Protein AF-A0AAV1SE38-F1 (afdb_monomer_lite)

Sequence (189 aa):
MKELEKDANDIVLDTKSNDIIQKVLPRYHKWSSQCATFNGKEAFKAQKELERCCVASSTPISFIPSSRYLPTTPSNIHVWKLDRKVKNTLRRIIESRLKSQAEKSSKDGYGYDVLGLTIESLEPTVNKDSPKLNMDEIIEECKTLFLSGQETTSNLLTRTSFMLSVHQERQERLRQVVLKECGLGIPNA

pLDDT: mean 73.11, std 15.86, range [37.47, 93.0]

Radius of gyration: 22.71 Å; chains: 1; bounding box: 56×33×51 Å

Foldseek 3Di:
DVVVVVVVVVPPPPPVCVCVCVVCVVVCVVCCVVVDDPLNVQLLVLLVVLVVQVVQQPDPLNVDPVCCPPCDVVGPVSNVVSVVSNLVSLLVVLVVLVVVCVVVVDPQFSDPDPLRVLSVLCDDDPDNPRDHDDSVNSSVVVSVCSVVCCVVVVVVVVVVVVVCVVVVVVVVVVVVVCCVPQNPDDRDD

Organism: NCBI:txid77055

InterPro domains:
  IPR001128 Cytochrome P450 [PF00067] (59-176)
  IPR036396 Cytochrome P450 superfamily [G3DSA:1.10.630.10] (20-185)
  IPR036396 Cytochrome P450 superfamily [SSF48264] (56-181)
  IPR050665 Plant Cytochrome P450 Monooxygenases [PTHR24282] (39-183)

Structure (mmCIF, N/CA/C/O backbone):
data_AF-A0AAV1SE38-F1
#
_entry.id   AF-A0AAV1SE38-F1
#
loop_
_atom_site.group_PDB
_atom_site.id
_atom_site.type_symbol
_atom_site.label_atom_id
_atom_site.label_alt_id
_atom_site.label_comp_id
_atom_site.label_asym_id
_atom_site.label_entity_id
_atom_site.label_seq_id
_atom_site.pdbx_PDB_ins_code
_atom_site.Cartn_x
_atom_site.Cartn_y
_atom_site.Cartn_z
_atom_site.occupancy
_atom_site.B_iso_or_equiv
_atom_site.auth_seq_id
_atom_site.auth_comp_id
_atom_site.auth_asym_id
_atom_site.auth_atom_id
_atom_site.pdbx_PDB_model_num
ATOM 1 N N . MET A 1 1 ? -27.221 -19.343 -18.984 1.00 45.03 1 MET A N 1
ATOM 2 C CA . MET A 1 1 ? -26.750 -18.011 -19.432 1.00 45.03 1 MET A CA 1
ATOM 3 C C . MET A 1 1 ? -27.925 -17.125 -19.832 1.00 45.03 1 MET A C 1
ATOM 5 O O . MET A 1 1 ? -28.069 -16.081 -19.225 1.00 45.03 1 MET A O 1
ATOM 9 N N . LYS A 1 2 ? -28.824 -17.580 -20.721 1.00 45.78 2 LYS A N 1
ATOM 10 C CA . LYS A 1 2 ? -30.035 -16.830 -21.112 1.00 45.78 2 LYS A CA 1
ATOM 11 C C . LYS A 1 2 ? -31.040 -16.560 -19.975 1.00 45.78 2 LYS A C 1
ATOM 13 O O . LYS A 1 2 ? -31.687 -15.527 -19.996 1.00 45.78 2 LYS A O 1
ATOM 18 N N . GLU A 1 3 ? -31.152 -17.446 -18.978 1.00 45.94 3 GLU A N 1
ATOM 19 C CA . GLU A 1 3 ? -31.985 -17.179 -17.786 1.00 45.94 3 GLU A CA 1
ATOM 20 C C . GLU A 1 3 ? -31.395 -16.096 -16.882 1.00 45.94 3 GLU A C 1
ATOM 22 O O . GLU A 1 3 ? -32.088 -15.154 -16.542 1.00 45.94 3 GLU A O 1
ATOM 27 N N . LEU A 1 4 ? -30.094 -16.160 -16.588 1.00 44.22 4 LEU A N 1
ATOM 28 C CA . LEU A 1 4 ? -29.404 -15.127 -15.804 1.00 44.22 4 LEU A CA 1
ATOM 29 C C . LEU A 1 4 ? -29.457 -13.745 -16.475 1.00 44.22 4 LEU A C 1
ATOM 31 O O . LEU A 1 4 ? -29.509 -12.728 -15.795 1.00 44.22 4 LEU A O 1
ATOM 35 N N . GLU A 1 5 ? -29.441 -13.708 -17.809 1.00 48.03 5 GLU A N 1
ATOM 36 C CA . GLU A 1 5 ? -29.562 -12.479 -18.600 1.00 48.03 5 GLU A CA 1
ATOM 37 C C . GLU A 1 5 ? -30.996 -11.923 -18.588 1.00 48.03 5 GLU A C 1
ATOM 39 O O . GLU A 1 5 ? -31.195 -10.712 -18.607 1.00 48.03 5 GLU A O 1
ATOM 44 N N . LYS A 1 6 ? -32.003 -12.798 -18.496 1.00 61.09 6 LYS A N 1
ATOM 45 C CA . LYS A 1 6 ? -33.407 -12.411 -18.331 1.00 61.09 6 LYS A CA 1
ATOM 46 C C . LYS A 1 6 ? -33.678 -11.894 -16.915 1.00 61.09 6 LYS A C 1
ATOM 48 O O . LYS A 1 6 ? -34.228 -10.809 -16.770 1.00 61.09 6 LYS A O 1
ATOM 53 N N . ASP A 1 7 ? -33.186 -12.597 -15.897 1.00 53.50 7 ASP A N 1
ATOM 54 C CA . ASP A 1 7 ? -33.324 -12.195 -14.494 1.00 53.50 7 ASP A CA 1
ATOM 55 C C . ASP A 1 7 ? -32.608 -10.865 -14.211 1.00 53.50 7 ASP A C 1
ATOM 57 O O . ASP A 1 7 ? -33.113 -10.034 -13.465 1.00 53.50 7 ASP A O 1
ATOM 61 N N . ALA A 1 8 ? -31.465 -10.602 -14.856 1.00 51.38 8 ALA A N 1
ATOM 62 C CA . ALA A 1 8 ? -30.774 -9.314 -14.756 1.00 51.38 8 ALA A CA 1
ATOM 63 C C . ALA A 1 8 ? -31.567 -8.142 -15.364 1.00 51.38 8 ALA A C 1
ATOM 65 O O . ALA A 1 8 ? -31.431 -7.015 -14.890 1.00 51.38 8 ALA A O 1
ATOM 66 N N . ASN A 1 9 ? -32.389 -8.398 -16.387 1.00 52.59 9 ASN A N 1
ATOM 67 C CA . ASN A 1 9 ? -33.244 -7.384 -17.009 1.00 52.59 9 ASN A CA 1
ATOM 68 C C . ASN A 1 9 ? -34.537 -7.128 -16.211 1.00 52.59 9 ASN A C 1
ATOM 70 O O . ASN A 1 9 ? -35.080 -6.027 -16.291 1.00 52.59 9 ASN A O 1
ATOM 74 N N . ASP A 1 10 ? -34.996 -8.104 -15.419 1.00 52.03 10 ASP A N 1
ATOM 75 C CA . ASP A 1 10 ? -36.191 -7.993 -14.568 1.00 52.03 10 ASP A CA 1
ATOM 76 C C . ASP A 1 10 ? -35.886 -7.443 -13.154 1.00 52.03 10 ASP A C 1
ATOM 78 O O . ASP A 1 10 ? -36.799 -7.019 -12.437 1.00 52.03 10 ASP A O 1
ATOM 82 N N . ILE A 1 11 ? -34.611 -7.373 -12.741 1.00 51.44 11 ILE A N 1
ATOM 83 C CA . ILE A 1 11 ? -34.193 -6.695 -11.502 1.00 51.44 11 ILE A CA 1
ATOM 84 C C . ILE A 1 11 ? -34.196 -5.179 -11.742 1.00 51.44 11 ILE A C 1
ATOM 86 O O . ILE A 1 11 ? -33.170 -4.537 -11.975 1.00 51.44 11 ILE A O 1
ATOM 90 N N . VAL A 1 12 ? -35.378 -4.576 -11.646 1.00 47.69 12 VAL A N 1
ATOM 91 C CA . VAL A 1 12 ? -35.495 -3.131 -11.446 1.00 47.69 12 VAL A CA 1
ATOM 92 C C . VAL A 1 12 ? -34.962 -2.832 -10.044 1.00 47.69 12 VAL A C 1
ATOM 94 O O . VAL A 1 12 ? -35.638 -3.064 -9.042 1.00 47.69 12 VAL A O 1
ATOM 97 N N . LEU A 1 13 ? -33.716 -2.351 -9.970 1.00 47.69 13 LEU A N 1
ATOM 98 C CA . LEU A 1 13 ? -33.173 -1.697 -8.777 1.00 47.69 13 LEU A CA 1
ATOM 99 C C . LEU A 1 13 ? -34.214 -0.688 -8.280 1.00 47.69 13 LEU A C 1
ATOM 101 O O . LEU A 1 13 ? -34.648 0.162 -9.057 1.00 47.69 13 LEU A O 1
ATOM 105 N N . ASP A 1 14 ? -34.621 -0.810 -7.012 1.00 48.66 14 ASP A N 1
ATOM 106 C CA . ASP A 1 14 ? -35.608 0.068 -6.378 1.00 48.66 14 ASP A CA 1
ATOM 107 C C . ASP A 1 14 ? -35.369 1.523 -6.803 1.00 48.66 14 ASP A C 1
ATOM 109 O O . ASP A 1 14 ? -34.312 2.095 -6.554 1.00 48.66 14 ASP A O 1
ATOM 113 N N . THR A 1 15 ? -36.343 2.136 -7.471 1.00 46.66 15 THR A N 1
ATOM 114 C CA . THR A 1 15 ? -36.240 3.509 -7.988 1.00 46.66 15 THR A CA 1
ATOM 115 C C . THR A 1 15 ? -36.037 4.563 -6.892 1.00 46.66 15 THR A C 1
ATOM 117 O O . THR A 1 15 ? -35.630 5.686 -7.202 1.00 46.66 15 THR A O 1
ATOM 120 N N . LYS A 1 16 ? -36.252 4.218 -5.611 1.00 49.28 16 LYS A N 1
ATOM 121 C CA . LYS A 1 16 ? -35.865 5.053 -4.461 1.00 49.28 16 LYS A CA 1
ATOM 122 C C . LYS A 1 16 ? -34.383 4.924 -4.077 1.00 49.28 16 LYS A C 1
ATOM 124 O O . LYS A 1 16 ? -33.878 5.802 -3.393 1.00 49.28 16 LYS A O 1
ATOM 129 N N . SER A 1 17 ? -33.661 3.919 -4.579 1.00 45.19 17 SER A N 1
ATOM 130 C CA . SER A 1 17 ? -32.221 3.679 -4.365 1.00 45.19 17 SER A CA 1
ATOM 131 C C . SER A 1 17 ? -31.303 4.717 -5.030 1.00 45.19 17 SER A C 1
ATOM 133 O O . SER A 1 17 ? -30.100 4.746 -4.750 1.00 45.19 17 SER A O 1
ATOM 135 N N . ASN A 1 18 ? -31.836 5.579 -5.901 1.00 47.50 18 ASN A N 1
ATOM 136 C CA . ASN A 1 18 ? -31.071 6.625 -6.591 1.00 47.50 18 ASN A CA 1
ATOM 137 C C . ASN A 1 18 ? -30.511 7.701 -5.640 1.00 47.50 18 ASN A C 1
ATOM 139 O O . ASN A 1 18 ? -29.633 8.475 -6.022 1.00 47.50 18 ASN A O 1
ATOM 143 N N . ASP A 1 19 ? -30.976 7.740 -4.390 1.00 51.25 19 ASP A N 1
ATOM 144 C CA . ASP A 1 19 ? -30.499 8.667 -3.367 1.00 51.25 19 ASP A CA 1
ATOM 145 C C . ASP A 1 19 ? -29.366 8.099 -2.491 1.00 51.25 19 ASP A C 1
ATOM 147 O O . ASP A 1 19 ? -28.736 8.857 -1.750 1.00 51.25 19 ASP A O 1
ATOM 151 N N . ILE A 1 20 ? -29.046 6.800 -2.595 1.00 50.97 20 ILE A N 1
ATOM 152 C CA . ILE A 1 20 ? -27.997 6.158 -1.785 1.00 50.97 20 ILE A CA 1
ATOM 153 C C . ILE A 1 20 ? -26.648 6.807 -2.076 1.00 50.97 20 ILE A C 1
ATOM 155 O O . ILE A 1 20 ? -25.926 7.171 -1.150 1.00 50.97 20 ILE A O 1
ATOM 159 N N . ILE A 1 21 ? -26.325 7.028 -3.353 1.00 46.31 21 ILE A N 1
ATOM 160 C CA . ILE A 1 21 ? -25.080 7.698 -3.737 1.00 46.31 21 ILE A CA 1
ATOM 161 C C . ILE A 1 21 ? -25.063 9.128 -3.186 1.00 46.31 21 ILE A C 1
ATOM 163 O O . ILE A 1 21 ? -24.081 9.515 -2.571 1.00 46.31 21 ILE A O 1
ATOM 167 N N . GLN A 1 22 ? -26.156 9.886 -3.293 1.00 51.75 22 GLN A N 1
ATOM 168 C CA . GLN A 1 22 ? -26.250 11.256 -2.763 1.00 51.75 22 GLN A CA 1
ATOM 169 C C . GLN A 1 22 ? -26.129 11.320 -1.227 1.00 51.75 22 GLN A C 1
ATOM 171 O O . GLN A 1 22 ? -25.538 12.255 -0.692 1.00 51.75 22 GLN A O 1
ATOM 176 N N . LYS A 1 23 ? -26.640 10.317 -0.503 1.00 54.44 23 LYS A N 1
ATOM 177 C CA . LYS A 1 23 ? -26.570 10.226 0.967 1.00 54.44 23 LYS A CA 1
ATOM 178 C C . LYS A 1 23 ? -25.212 9.736 1.471 1.00 54.44 23 LYS A C 1
ATOM 180 O O . LYS A 1 23 ? -24.753 10.163 2.535 1.00 54.44 23 LYS A O 1
ATOM 185 N N . VAL A 1 24 ? -24.572 8.840 0.722 1.00 50.78 24 VAL A N 1
ATOM 186 C CA . VAL A 1 24 ? -23.276 8.247 1.070 1.00 50.78 24 VAL A CA 1
ATOM 187 C C . VAL A 1 24 ? -22.125 9.141 0.626 1.00 50.78 24 VAL A C 1
ATOM 189 O O . VAL A 1 24 ? -21.148 9.240 1.355 1.00 50.78 24 VAL A O 1
ATOM 192 N N . LEU A 1 25 ? -22.226 9.849 -0.502 1.00 49.16 25 LEU A N 1
ATOM 193 C CA . LEU A 1 25 ? -21.132 10.636 -1.085 1.00 49.16 25 LEU A CA 1
ATOM 194 C C . LEU A 1 25 ? -20.550 11.698 -0.124 1.00 49.16 25 LEU A C 1
ATOM 196 O O . LEU A 1 25 ? -19.328 11.712 0.052 1.00 49.16 25 LEU A O 1
ATOM 200 N N . PRO A 1 26 ? -21.350 12.517 0.592 1.00 55.12 26 PRO A N 1
ATOM 201 C CA . PRO A 1 26 ? -20.817 13.470 1.569 1.00 55.12 26 PRO A CA 1
ATOM 202 C C . PRO A 1 26 ? -20.100 12.767 2.729 1.00 55.12 26 PRO A C 1
ATOM 204 O O . PRO A 1 26 ? -19.072 13.234 3.225 1.00 55.12 26 PRO A O 1
ATOM 207 N N . ARG A 1 27 ? -20.619 11.603 3.141 1.00 53.84 27 ARG A N 1
ATOM 208 C CA . ARG A 1 27 ? -20.062 10.785 4.226 1.00 53.84 27 ARG A CA 1
ATOM 209 C C . ARG A 1 27 ? -18.795 10.055 3.789 1.00 53.84 27 ARG A C 1
ATOM 211 O O . ARG A 1 27 ? -17.850 9.991 4.562 1.00 53.84 27 ARG A O 1
ATOM 218 N N . TYR A 1 28 ? -18.731 9.599 2.543 1.00 49.44 28 TYR A N 1
ATOM 219 C CA . TYR A 1 28 ? -17.564 8.991 1.917 1.00 49.44 28 TYR A CA 1
ATOM 220 C C . TYR A 1 28 ? -16.431 10.002 1.757 1.00 49.44 28 TYR A C 1
ATOM 222 O O . TYR A 1 28 ? -15.287 9.688 2.067 1.00 49.44 28 TYR A O 1
ATOM 230 N N . HIS A 1 29 ? -16.722 11.240 1.347 1.00 49.22 29 HIS A N 1
ATOM 231 C CA . HIS A 1 29 ? -15.698 12.283 1.293 1.00 49.22 29 HIS A CA 1
ATOM 232 C C . HIS A 1 29 ? -15.132 12.593 2.681 1.00 49.22 29 HIS A C 1
ATOM 234 O O . HIS A 1 29 ? -13.909 12.624 2.822 1.00 49.22 29 HIS A O 1
ATOM 240 N N . LYS A 1 30 ? -15.988 12.721 3.705 1.00 44.22 30 LYS A N 1
ATOM 241 C CA . LYS A 1 30 ? -15.570 12.933 5.101 1.00 44.22 30 LYS A CA 1
ATOM 242 C C . LYS A 1 30 ? -14.765 11.750 5.656 1.00 44.22 30 LYS A C 1
ATOM 244 O O . LYS A 1 30 ? -13.660 11.952 6.149 1.00 44.22 30 LYS A O 1
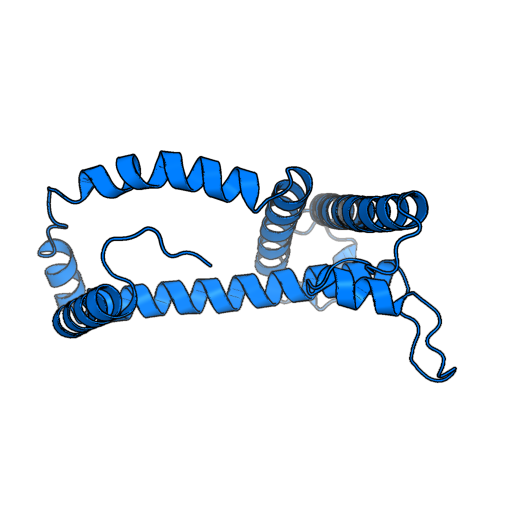ATOM 249 N N . TRP A 1 31 ? -15.260 10.525 5.492 1.00 45.25 31 TRP A N 1
ATOM 250 C CA . TRP A 1 31 ? -14.589 9.291 5.912 1.00 45.25 31 TRP A CA 1
ATOM 251 C C . TRP A 1 31 ? -13.265 9.074 5.167 1.00 45.25 31 TRP A C 1
ATOM 253 O O . TRP A 1 31 ? -12.237 8.845 5.792 1.00 45.25 31 TRP A O 1
ATOM 263 N N . SER A 1 32 ? -13.227 9.279 3.846 1.00 42.94 32 SER A N 1
ATOM 264 C CA . SER A 1 32 ? -11.978 9.212 3.076 1.00 42.94 32 SER A CA 1
ATOM 265 C C . SER A 1 32 ? -11.000 10.325 3.456 1.00 42.94 32 SER A C 1
ATOM 267 O O . SER A 1 32 ? -9.802 10.174 3.246 1.00 42.94 32 SER A O 1
ATOM 269 N N . SER A 1 33 ? -11.478 11.475 3.935 1.00 45.59 33 SER A N 1
ATOM 270 C CA . SER A 1 33 ? -10.618 12.568 4.396 1.00 45.59 33 SER A CA 1
ATOM 271 C C . SER A 1 33 ? -10.033 12.282 5.778 1.00 45.59 33 SER A C 1
ATOM 273 O O . SER A 1 33 ? -8.914 12.706 6.044 1.00 45.59 33 SER A O 1
ATOM 275 N N . GLN A 1 34 ? -10.767 11.568 6.638 1.00 40.72 34 GLN A N 1
ATOM 276 C CA . GLN A 1 34 ? -10.315 11.157 7.971 1.00 40.72 34 GLN A CA 1
ATOM 277 C C . GLN A 1 34 ? -9.416 9.913 7.938 1.00 40.72 34 GLN A C 1
ATOM 279 O O . GLN A 1 34 ? -8.425 9.870 8.658 1.00 40.72 34 GLN A O 1
ATOM 284 N N . CYS A 1 35 ? -9.714 8.927 7.088 1.00 43.41 35 CYS A N 1
ATOM 285 C CA . CYS A 1 35 ? -8.997 7.646 7.050 1.00 43.41 35 CYS A CA 1
ATOM 286 C C . CYS A 1 35 ? -7.833 7.598 6.058 1.00 43.41 35 CYS A C 1
ATOM 288 O O . CYS A 1 35 ? -7.058 6.647 6.074 1.00 43.41 35 CYS A O 1
ATOM 290 N N . ALA A 1 36 ? -7.683 8.594 5.185 1.00 48.31 36 ALA A N 1
ATOM 291 C CA . ALA A 1 36 ? -6.595 8.589 4.226 1.00 48.31 36 ALA A CA 1
ATOM 292 C C . ALA A 1 36 ? -5.891 9.939 4.211 1.00 48.31 36 ALA A C 1
ATOM 294 O O . ALA A 1 36 ? -6.349 10.913 3.608 1.00 48.31 36 ALA A O 1
ATOM 295 N N . THR A 1 37 ? -4.727 9.958 4.863 1.00 61.69 37 THR A N 1
ATOM 296 C CA . THR A 1 37 ? -3.713 10.986 4.646 1.00 61.69 37 THR A CA 1
ATOM 297 C C . THR A 1 37 ? -3.542 11.184 3.136 1.00 61.69 37 THR A C 1
ATOM 299 O O . THR A 1 37 ? -3.546 10.217 2.369 1.00 61.69 37 THR A O 1
ATOM 302 N N . PHE A 1 38 ? -3.429 12.436 2.682 1.00 56.94 38 PHE A N 1
ATOM 303 C CA . PHE A 1 38 ? -3.250 12.761 1.259 1.00 56.94 38 PHE A CA 1
ATOM 304 C C . PHE A 1 38 ? -2.153 11.893 0.611 1.00 56.94 38 PHE A C 1
ATOM 306 O O . PHE A 1 38 ? -2.359 11.313 -0.455 1.00 56.94 38 PHE A O 1
ATOM 313 N N . ASN A 1 39 ? -1.053 11.695 1.345 1.00 67.94 39 ASN A N 1
ATOM 314 C CA . ASN A 1 39 ? 0.064 10.832 0.967 1.00 67.94 39 ASN A CA 1
ATOM 315 C C . ASN A 1 39 ? -0.363 9.360 0.777 1.00 67.94 39 ASN A C 1
ATOM 317 O O . ASN A 1 39 ? -0.013 8.747 -0.227 1.00 67.94 39 ASN A O 1
ATOM 321 N N . GLY A 1 40 ? -1.169 8.790 1.679 1.00 73.94 40 GLY A N 1
ATOM 322 C CA . GLY A 1 40 ? -1.652 7.409 1.554 1.00 73.94 40 GLY A CA 1
ATOM 323 C C . GLY A 1 40 ? -2.488 7.175 0.289 1.00 73.94 40 GLY A C 1
ATOM 324 O O . GLY A 1 40 ? -2.304 6.171 -0.398 1.00 73.94 40 GLY A O 1
ATOM 325 N N . LYS A 1 41 ? -3.341 8.139 -0.093 1.00 78.50 41 LYS A N 1
ATOM 326 C CA . LYS A 1 41 ? -4.132 8.054 -1.339 1.00 78.50 41 LYS A CA 1
ATOM 327 C C . LYS A 1 41 ? -3.250 8.045 -2.585 1.00 78.50 41 LYS A C 1
ATOM 329 O O . LYS A 1 41 ? -3.571 7.366 -3.560 1.00 78.50 41 LYS A O 1
ATOM 334 N N . GLU A 1 42 ? -2.170 8.821 -2.582 1.00 82.38 42 GLU A N 1
ATOM 335 C CA . GLU A 1 42 ? -1.232 8.859 -3.703 1.00 82.38 42 GLU A CA 1
ATOM 336 C C . GLU A 1 42 ? -0.432 7.564 -3.842 1.00 82.38 42 GLU A C 1
ATOM 338 O O . GLU A 1 42 ? -0.299 7.066 -4.962 1.00 82.38 42 GLU A O 1
ATOM 343 N N . ALA A 1 43 ? 0.061 7.009 -2.728 1.00 83.12 43 ALA A N 1
ATOM 344 C CA . ALA A 1 43 ? 0.742 5.714 -2.723 1.00 83.12 43 ALA A CA 1
ATOM 345 C C . ALA A 1 43 ? -0.180 4.615 -3.264 1.00 83.12 43 ALA A C 1
ATOM 347 O O . ALA A 1 43 ? 0.204 3.878 -4.166 1.00 83.12 43 ALA A O 1
ATOM 348 N N . PHE A 1 44 ? -1.432 4.591 -2.800 1.00 82.19 44 PHE A N 1
ATOM 349 C CA . PHE A 1 44 ? -2.441 3.628 -3.231 1.00 82.19 44 PHE A CA 1
ATOM 350 C C . PHE A 1 44 ? -2.719 3.682 -4.739 1.00 82.19 44 PHE A C 1
ATOM 352 O O . P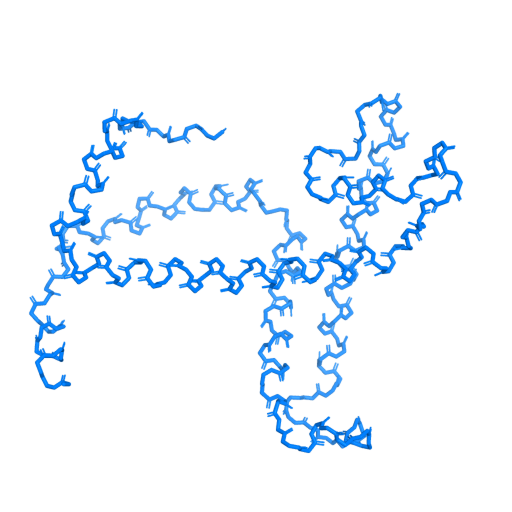HE A 1 44 ? -2.727 2.657 -5.417 1.00 82.19 44 PHE A O 1
ATOM 359 N N . LYS A 1 45 ? -2.920 4.882 -5.301 1.00 85.19 45 LYS A N 1
ATOM 360 C CA . LYS A 1 45 ? -3.158 5.036 -6.747 1.00 85.19 45 LYS A CA 1
ATOM 361 C C . LYS A 1 45 ? -1.971 4.542 -7.572 1.00 85.19 45 LYS A C 1
ATOM 363 O O . LYS A 1 45 ? -2.180 3.835 -8.554 1.00 85.19 45 LYS A O 1
ATOM 368 N N . ALA A 1 46 ? -0.752 4.903 -7.166 1.00 87.00 46 ALA A N 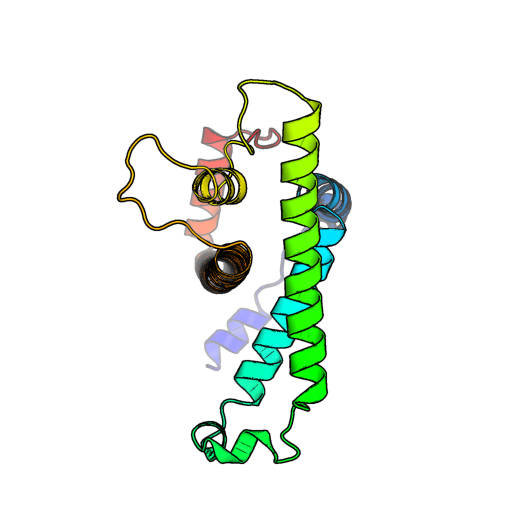1
ATOM 369 C CA . ALA A 1 46 ? 0.465 4.475 -7.848 1.00 87.00 46 ALA A CA 1
ATOM 370 C C . ALA A 1 46 ? 0.667 2.954 -7.751 1.00 87.00 46 ALA A C 1
ATOM 372 O O . ALA A 1 46 ? 1.015 2.323 -8.746 1.00 87.00 46 ALA A O 1
ATOM 373 N N . GLN A 1 47 ? 0.381 2.358 -6.591 1.00 84.81 47 GLN A N 1
ATOM 374 C CA . GLN A 1 47 ? 0.462 0.915 -6.373 1.00 84.81 47 GLN A CA 1
ATOM 375 C C . GLN A 1 47 ? -0.558 0.142 -7.221 1.00 84.81 47 GLN A C 1
ATOM 377 O O . GLN A 1 47 ? -0.187 -0.809 -7.901 1.00 84.81 47 GLN A O 1
ATOM 382 N N . LYS A 1 48 ? -1.807 0.609 -7.307 1.00 85.94 48 LYS A N 1
ATOM 383 C CA . LYS A 1 48 ? -2.830 0.001 -8.174 1.00 85.94 48 LYS A CA 1
ATOM 384 C C . LYS A 1 48 ? -2.475 0.070 -9.662 1.00 85.94 48 LYS A C 1
ATOM 386 O O . LYS A 1 48 ? -2.845 -0.796 -10.452 1.00 85.94 48 LYS A O 1
ATOM 391 N N . GLU A 1 49 ? -1.798 1.133 -10.082 1.00 87.88 49 GLU A N 1
ATOM 392 C CA . GLU A 1 49 ? -1.296 1.239 -11.452 1.00 87.88 49 GLU A CA 1
ATOM 393 C C . GLU A 1 49 ? -0.113 0.294 -11.698 1.00 87.88 49 GLU A C 1
ATOM 395 O O . GLU A 1 49 ? -0.038 -0.326 -12.760 1.00 87.88 49 GLU A O 1
ATOM 400 N N . LEU A 1 50 ? 0.755 0.120 -10.697 1.00 86.56 50 LEU A N 1
ATOM 401 C CA . LEU A 1 50 ? 1.850 -0.846 -10.723 1.00 86.56 50 LEU A CA 1
ATOM 402 C C . LEU A 1 50 ? 1.324 -2.286 -10.848 1.00 86.56 50 LEU A C 1
ATOM 404 O O . LEU A 1 50 ? 1.798 -3.023 -11.704 1.00 86.56 50 LEU A O 1
ATOM 408 N N . GLU A 1 51 ? 0.294 -2.655 -10.083 1.00 83.12 51 GLU A N 1
ATOM 409 C CA . GLU A 1 51 ? -0.396 -3.956 -10.171 1.00 83.12 51 GLU A CA 1
ATOM 410 C C . GLU A 1 51 ? -0.894 -4.243 -11.590 1.00 83.12 51 GLU A C 1
ATOM 412 O O . GLU A 1 51 ? -0.605 -5.292 -12.166 1.00 83.12 51 GLU A O 1
ATOM 417 N N . ARG A 1 52 ? -1.586 -3.273 -12.204 1.00 83.50 52 ARG A N 1
ATOM 418 C CA . ARG A 1 52 ? -2.049 -3.392 -13.595 1.00 83.50 52 ARG A CA 1
ATOM 419 C C . ARG A 1 52 ? -0.892 -3.583 -14.562 1.00 83.50 52 ARG A C 1
ATOM 421 O O . ARG A 1 52 ? -1.015 -4.363 -15.503 1.00 83.50 52 ARG A O 1
ATOM 428 N N . CYS A 1 53 ? 0.214 -2.879 -14.335 1.00 82.25 53 CYS A N 1
ATOM 429 C CA . CYS A 1 53 ? 1.404 -3.029 -15.153 1.00 82.25 53 CYS A CA 1
ATOM 430 C C . CYS A 1 53 ? 2.003 -4.432 -15.033 1.00 82.25 53 CYS A C 1
ATOM 432 O O . CYS A 1 53 ? 2.303 -5.040 -16.057 1.00 82.25 53 CYS A O 1
ATOM 434 N N . CYS A 1 54 ? 2.105 -4.967 -13.813 1.00 79.00 54 CYS A N 1
ATOM 435 C CA . CYS A 1 54 ? 2.587 -6.322 -13.556 1.00 79.00 54 CYS A CA 1
ATOM 436 C C . CYS A 1 54 ? 1.716 -7.373 -14.259 1.00 79.00 54 CYS A C 1
ATOM 438 O O . CYS A 1 54 ? 2.241 -8.218 -14.984 1.00 79.00 54 CYS A O 1
ATOM 440 N N . VAL A 1 55 ? 0.389 -7.273 -14.133 1.00 79.56 55 VAL A N 1
ATOM 441 C CA . VAL A 1 55 ? -0.556 -8.188 -14.796 1.00 79.56 55 VAL A CA 1
ATOM 442 C C . VAL A 1 55 ? -0.453 -8.091 -16.320 1.00 79.56 55 VAL A C 1
ATOM 444 O O . VAL A 1 55 ? -0.349 -9.113 -16.991 1.00 79.56 55 VAL A O 1
ATOM 447 N N . ALA A 1 56 ? -0.408 -6.879 -16.881 1.00 76.62 56 ALA A N 1
ATOM 448 C CA . ALA A 1 56 ? -0.243 -6.681 -18.324 1.00 76.62 56 ALA A CA 1
ATOM 449 C C . ALA A 1 56 ? 1.104 -7.217 -18.837 1.00 76.62 56 ALA A C 1
ATOM 451 O O . ALA A 1 56 ? 1.187 -7.756 -19.937 1.00 76.62 56 ALA A O 1
ATOM 452 N N . SER A 1 57 ? 2.146 -7.118 -18.011 1.00 68.81 57 SER A N 1
ATOM 453 C CA . SER A 1 57 ? 3.460 -7.688 -18.285 1.00 68.81 57 SER A CA 1
ATOM 454 C C . SER A 1 57 ? 3.561 -9.179 -17.970 1.00 68.81 57 SER A C 1
ATOM 456 O O . SER A 1 57 ? 4.636 -9.727 -18.140 1.00 68.81 57 SER A O 1
ATOM 458 N N . SER A 1 58 ? 2.508 -9.877 -17.531 1.00 65.81 58 SER A N 1
ATOM 459 C CA . SER A 1 58 ? 2.551 -11.318 -17.212 1.00 65.81 58 SER A CA 1
ATOM 460 C C . SER A 1 58 ? 2.477 -12.187 -18.477 1.00 65.81 58 SER A C 1
ATOM 462 O O . SER A 1 58 ? 1.650 -13.085 -18.606 1.00 65.81 58 SER A O 1
ATOM 464 N N . THR A 1 59 ? 3.341 -11.885 -19.446 1.00 65.50 59 THR A N 1
ATOM 465 C CA . THR A 1 59 ? 3.526 -12.663 -20.674 1.00 65.50 59 THR A CA 1
ATOM 466 C C . THR A 1 59 ? 4.622 -13.718 -20.478 1.00 65.50 59 THR A C 1
ATOM 468 O O . THR A 1 59 ? 5.496 -13.542 -19.629 1.00 65.50 59 THR A O 1
ATOM 471 N N . PRO A 1 60 ? 4.659 -14.796 -21.281 1.00 61.12 60 PRO A N 1
ATOM 472 C CA . PRO A 1 60 ? 5.713 -15.814 -21.188 1.00 61.12 60 PRO A CA 1
ATOM 473 C C . PRO A 1 60 ? 7.137 -15.248 -21.344 1.00 61.12 60 PRO A C 1
ATOM 475 O O . PRO A 1 60 ? 8.092 -15.791 -20.797 1.00 61.12 60 PRO A O 1
ATOM 478 N N . ILE A 1 61 ? 7.277 -14.127 -22.060 1.00 62.31 61 ILE A N 1
ATOM 479 C CA . ILE A 1 61 ? 8.551 -13.446 -22.343 1.00 62.31 61 ILE A CA 1
ATOM 480 C C . ILE A 1 61 ? 9.172 -12.855 -21.065 1.00 62.31 61 ILE A C 1
ATOM 482 O O . ILE A 1 61 ? 10.391 -12.728 -20.959 1.00 62.31 61 ILE A O 1
ATOM 486 N N . SER A 1 62 ? 8.351 -12.550 -20.064 1.00 60.62 62 SER A N 1
ATOM 487 C CA . SER A 1 62 ? 8.739 -11.874 -18.820 1.00 60.62 62 SER A CA 1
ATOM 488 C C . SER A 1 62 ? 9.539 -12.760 -17.867 1.00 60.62 62 SER A C 1
ATOM 490 O O . SER A 1 62 ? 10.220 -12.256 -16.978 1.00 60.62 62 SER A O 1
ATOM 492 N N . PHE A 1 63 ? 9.499 -14.079 -18.075 1.00 63.09 63 PHE A N 1
ATOM 493 C CA . PHE A 1 63 ? 10.322 -15.050 -17.351 1.00 63.09 63 PHE A CA 1
ATOM 494 C C . PHE A 1 63 ? 11.766 -15.114 -17.867 1.00 63.09 63 PHE A C 1
ATOM 496 O O . PHE A 1 63 ? 12.609 -15.765 -17.253 1.00 63.09 63 PHE A O 1
ATOM 503 N N . ILE A 1 64 ? 12.075 -14.434 -18.975 1.00 72.25 64 ILE A N 1
ATOM 504 C CA . ILE A 1 64 ? 13.423 -14.376 -19.533 1.00 72.25 64 ILE A CA 1
ATOM 505 C C . ILE A 1 64 ? 14.153 -13.178 -18.903 1.00 72.25 64 ILE A C 1
ATOM 507 O O . ILE A 1 64 ? 13.726 -12.041 -19.117 1.00 72.25 64 ILE A O 1
ATOM 511 N N . PRO A 1 65 ? 15.274 -13.367 -18.178 1.00 68.44 65 PRO A N 1
ATOM 512 C CA . PRO A 1 65 ? 15.994 -12.270 -17.518 1.00 68.44 65 PRO A CA 1
ATOM 513 C C . PRO A 1 65 ? 16.429 -11.137 -18.462 1.00 68.44 65 PRO A C 1
ATOM 515 O O . PRO A 1 65 ? 16.496 -9.976 -18.055 1.00 68.44 65 PRO A O 1
ATOM 518 N N . SER A 1 66 ? 16.684 -11.452 -19.737 1.00 69.44 66 SER A N 1
ATOM 519 C CA . SER A 1 66 ? 17.061 -10.481 -20.772 1.00 69.44 66 SER A CA 1
ATOM 520 C C . SER A 1 66 ? 15.902 -9.597 -21.252 1.00 69.44 66 SER A C 1
ATOM 522 O O . SER A 1 66 ? 16.151 -8.543 -21.838 1.00 69.44 66 SER A O 1
ATOM 524 N N . SER A 1 67 ? 14.646 -9.950 -20.950 1.00 69.06 67 SER A N 1
ATOM 525 C CA . SER A 1 67 ? 13.464 -9.154 -21.324 1.00 69.06 67 SER A CA 1
ATOM 526 C C . SER A 1 67 ? 13.437 -7.759 -20.685 1.00 69.06 67 SER A C 1
ATOM 528 O O . SER A 1 67 ? 12.786 -6.855 -21.205 1.00 69.06 67 SER A O 1
ATOM 530 N N . ARG A 1 68 ? 14.217 -7.538 -19.615 1.00 64.50 68 ARG A N 1
ATOM 531 C CA . ARG A 1 68 ? 14.363 -6.247 -18.918 1.00 64.50 68 ARG A CA 1
ATOM 532 C C . ARG A 1 68 ? 14.874 -5.109 -19.816 1.00 64.50 68 ARG A C 1
ATOM 534 O O . ARG A 1 68 ? 14.606 -3.944 -19.529 1.00 64.50 68 ARG A O 1
ATOM 541 N N . TYR A 1 69 ? 15.598 -5.432 -20.886 1.00 69.00 69 TYR A N 1
ATOM 542 C CA . TYR A 1 69 ? 16.154 -4.451 -21.827 1.00 69.00 69 TYR A CA 1
ATOM 543 C C . TYR A 1 69 ? 15.296 -4.259 -23.081 1.00 69.00 69 TYR A C 1
ATOM 545 O O . TYR A 1 69 ? 15.606 -3.406 -23.911 1.00 69.00 69 TYR A O 1
ATOM 553 N N . LEU A 1 70 ? 14.220 -5.037 -23.228 1.00 65.44 70 LEU A N 1
ATOM 554 C CA . LEU A 1 70 ? 13.295 -4.900 -24.343 1.00 65.44 70 LEU A CA 1
ATOM 555 C C . LEU A 1 70 ? 12.272 -3.794 -24.044 1.00 65.44 70 LEU A C 1
ATOM 557 O O . LEU A 1 70 ? 11.886 -3.609 -22.886 1.00 65.44 70 LEU A O 1
ATOM 561 N N . PRO A 1 71 ? 11.799 -3.063 -25.069 1.00 63.91 71 PRO A N 1
ATOM 562 C CA . PRO A 1 71 ? 10.654 -2.173 -24.937 1.00 63.91 71 PRO A CA 1
ATOM 563 C C . PRO A 1 71 ? 9.386 -3.012 -24.718 1.00 63.91 71 PRO A C 1
ATOM 565 O O . PRO A 1 71 ? 8.659 -3.346 -25.650 1.00 63.91 71 PRO A O 1
ATOM 568 N N . THR A 1 72 ? 9.148 -3.402 -23.469 1.00 65.38 72 THR A N 1
ATOM 569 C CA . THR A 1 72 ? 7.947 -4.111 -23.033 1.00 65.38 72 THR A CA 1
ATOM 570 C C . THR A 1 72 ? 6.774 -3.145 -22.905 1.00 65.38 72 THR A C 1
ATOM 572 O O . THR A 1 72 ? 6.931 -1.945 -22.656 1.00 65.38 72 THR A O 1
ATOM 575 N N . THR A 1 73 ? 5.569 -3.674 -23.093 1.00 63.22 73 THR A N 1
ATOM 576 C CA . THR A 1 73 ? 4.322 -2.982 -22.764 1.00 63.22 73 THR A CA 1
ATOM 577 C C . THR A 1 73 ? 3.765 -3.597 -21.479 1.00 63.22 73 THR A C 1
ATOM 579 O O . THR A 1 73 ? 3.504 -4.798 -21.464 1.00 63.22 73 THR A O 1
ATOM 582 N N . PRO A 1 74 ? 3.589 -2.818 -20.397 1.00 67.94 74 PRO A N 1
ATOM 583 C CA . PRO A 1 74 ? 3.884 -1.389 -20.255 1.00 67.94 74 PRO A CA 1
ATOM 584 C C . PRO A 1 74 ? 5.379 -1.079 -20.062 1.00 67.94 74 PRO A C 1
ATOM 586 O O . PRO A 1 74 ? 6.152 -1.918 -19.614 1.00 67.94 74 PRO A O 1
ATOM 589 N N . SER A 1 75 ? 5.765 0.161 -20.389 1.00 76.00 75 SER A N 1
ATOM 590 C CA . SER A 1 75 ? 7.158 0.633 -20.375 1.00 76.00 75 SER A CA 1
ATOM 591 C C . SER A 1 75 ? 7.849 0.406 -19.025 1.00 76.00 75 SER A C 1
ATOM 593 O O . SER A 1 75 ? 7.380 0.906 -18.000 1.00 76.00 75 SER A O 1
ATOM 595 N N . ASN A 1 76 ? 9.018 -0.248 -19.028 1.00 77.06 76 ASN A N 1
ATOM 596 C CA . ASN A 1 76 ? 9.834 -0.468 -17.822 1.00 77.06 76 ASN A CA 1
ATOM 597 C C . ASN A 1 76 ? 10.152 0.842 -17.076 1.00 77.06 76 ASN A C 1
ATOM 599 O O . ASN A 1 76 ? 10.166 0.879 -15.847 1.00 77.06 76 ASN A O 1
ATOM 603 N N . ILE A 1 77 ? 10.330 1.947 -17.808 1.00 84.06 77 ILE A N 1
ATOM 604 C CA . ILE A 1 77 ? 10.558 3.279 -17.226 1.00 84.06 77 ILE A CA 1
ATOM 605 C C . ILE A 1 77 ? 9.330 3.743 -16.433 1.00 84.06 77 ILE A C 1
ATOM 607 O O . ILE A 1 77 ? 9.471 4.341 -15.366 1.00 84.06 77 ILE A O 1
ATOM 611 N N . HIS A 1 78 ? 8.126 3.489 -16.950 1.00 87.06 78 HIS A N 1
ATOM 612 C CA . HIS A 1 78 ? 6.875 3.828 -16.268 1.00 87.06 78 HIS A CA 1
ATOM 613 C C . HIS A 1 78 ? 6.711 3.026 -14.977 1.00 87.06 78 HIS A C 1
ATOM 615 O O . HIS A 1 78 ? 6.483 3.608 -13.918 1.00 87.06 78 HIS A O 1
ATOM 621 N N . VAL A 1 79 ? 6.945 1.713 -15.047 1.00 86.69 79 VAL A N 1
ATOM 622 C CA . VAL A 1 79 ? 6.925 0.811 -13.883 1.00 86.69 79 VAL A CA 1
ATOM 623 C C . VAL A 1 79 ? 7.899 1.294 -12.803 1.00 86.69 79 VAL A C 1
ATOM 625 O O . VAL A 1 79 ? 7.521 1.415 -11.639 1.00 86.69 79 VAL A O 1
ATOM 628 N N . TRP A 1 80 ? 9.128 1.667 -13.175 1.00 87.44 80 TRP A N 1
ATOM 629 C CA . TRP A 1 80 ? 10.118 2.193 -12.226 1.00 87.44 80 TRP A CA 1
ATOM 630 C C . TRP A 1 80 ? 9.718 3.538 -11.617 1.00 87.44 80 TRP A C 1
ATOM 632 O O . TRP A 1 80 ? 9.952 3.772 -10.430 1.00 87.44 80 TRP A O 1
ATOM 642 N N . LYS A 1 81 ? 9.105 4.436 -12.399 1.00 91.38 81 LYS A N 1
ATOM 643 C CA . LYS A 1 81 ? 8.583 5.710 -11.880 1.00 91.38 81 LYS A CA 1
ATOM 644 C C . LYS A 1 81 ? 7.480 5.479 -10.848 1.00 91.38 81 LYS A C 1
ATOM 646 O O . LYS A 1 81 ? 7.478 6.152 -9.817 1.00 91.38 81 LYS A O 1
ATOM 651 N N . LEU A 1 82 ? 6.577 4.535 -11.110 1.00 90.75 82 LEU A N 1
ATOM 652 C CA . LEU A 1 82 ? 5.504 4.163 -10.190 1.00 90.75 82 LEU A CA 1
ATOM 653 C C . LEU A 1 82 ? 6.051 3.536 -8.902 1.00 90.75 82 LEU A C 1
ATOM 655 O O . LEU A 1 82 ? 5.708 4.019 -7.824 1.00 90.75 82 LEU A O 1
ATOM 659 N N . ASP A 1 83 ? 6.951 2.548 -8.991 1.00 90.88 83 ASP A N 1
ATOM 660 C CA . ASP A 1 83 ? 7.573 1.926 -7.807 1.00 90.88 83 ASP A CA 1
ATOM 661 C C . ASP A 1 83 ? 8.307 2.970 -6.954 1.00 90.88 83 ASP A C 1
ATOM 663 O O . ASP A 1 83 ? 8.097 3.060 -5.743 1.00 90.88 83 ASP A O 1
ATOM 667 N N . ARG A 1 84 ? 9.082 3.857 -7.592 1.00 92.62 84 ARG A N 1
ATOM 668 C CA . ARG A 1 84 ? 9.761 4.954 -6.894 1.00 92.62 84 ARG A CA 1
ATOM 669 C C . ARG A 1 84 ? 8.774 5.901 -6.210 1.00 92.62 84 ARG A C 1
ATOM 671 O O . ARG A 1 84 ? 9.047 6.353 -5.098 1.00 92.62 84 ARG A O 1
ATOM 678 N N . LYS A 1 85 ? 7.634 6.207 -6.843 1.00 93.00 85 LYS A N 1
ATOM 679 C CA . LYS A 1 85 ? 6.586 7.044 -6.239 1.00 93.00 85 LYS A CA 1
ATOM 680 C C . LYS A 1 85 ? 6.005 6.373 -4.993 1.00 93.00 85 LYS A C 1
ATOM 682 O O . LYS A 1 85 ? 5.913 7.031 -3.962 1.00 93.00 85 LYS A O 1
ATOM 687 N N . VAL A 1 86 ? 5.674 5.083 -5.061 1.00 90.19 86 VAL A N 1
ATOM 688 C CA . VAL A 1 86 ? 5.161 4.315 -3.911 1.00 90.19 86 VAL A CA 1
ATOM 689 C C . VAL A 1 86 ? 6.170 4.324 -2.760 1.00 90.19 86 VAL A C 1
ATOM 691 O O . VAL A 1 86 ? 5.828 4.743 -1.653 1.00 90.19 86 VAL A O 1
ATOM 694 N N . LYS A 1 87 ? 7.430 3.962 -3.033 1.00 92.44 87 LYS A N 1
ATOM 695 C CA . LYS A 1 87 ? 8.503 3.909 -2.025 1.00 92.44 87 LYS A CA 1
ATOM 696 C C . LYS A 1 87 ? 8.747 5.251 -1.350 1.00 92.44 87 LYS A C 1
ATOM 698 O O . LYS A 1 87 ? 8.793 5.321 -0.127 1.00 92.44 87 LYS A O 1
ATOM 703 N N . ASN A 1 88 ? 8.855 6.328 -2.128 1.00 92.81 88 ASN A N 1
ATOM 704 C CA . ASN A 1 88 ? 9.085 7.667 -1.584 1.00 92.81 88 ASN A CA 1
ATOM 705 C C . ASN A 1 88 ? 7.931 8.129 -0.689 1.00 92.81 88 ASN A C 1
ATOM 707 O O . ASN A 1 88 ? 8.159 8.754 0.347 1.00 92.81 88 ASN A O 1
ATOM 711 N N . THR A 1 89 ? 6.691 7.834 -1.077 1.00 89.94 89 THR A N 1
ATOM 712 C CA . THR A 1 89 ? 5.518 8.229 -0.297 1.00 89.94 89 THR A CA 1
ATOM 713 C C . THR A 1 89 ? 5.418 7.442 1.008 1.00 89.94 89 THR A C 1
ATOM 715 O O . THR A 1 89 ? 5.186 8.048 2.053 1.00 89.94 89 THR A O 1
ATOM 718 N N . LEU A 1 90 ? 5.659 6.125 0.979 1.00 89.31 90 LEU A N 1
ATOM 719 C CA . LEU A 1 90 ? 5.715 5.292 2.187 1.00 89.31 90 LEU A CA 1
ATOM 720 C C . LEU A 1 90 ? 6.856 5.723 3.114 1.00 89.31 90 LEU A C 1
ATOM 722 O O . LEU A 1 90 ? 6.627 5.928 4.305 1.00 89.31 90 LEU A O 1
ATOM 726 N N . ARG A 1 91 ? 8.047 5.977 2.557 1.00 91.56 91 ARG A N 1
ATOM 727 C CA . ARG A 1 91 ? 9.192 6.518 3.300 1.00 91.56 91 ARG A CA 1
ATOM 728 C C . ARG A 1 91 ? 8.830 7.813 4.024 1.00 91.56 91 ARG A C 1
ATOM 730 O O . ARG A 1 91 ? 9.052 7.910 5.223 1.00 91.56 91 ARG A O 1
ATOM 737 N N . ARG A 1 92 ? 8.188 8.769 3.341 1.00 90.31 92 ARG A N 1
ATOM 738 C CA . ARG A 1 92 ? 7.727 10.026 3.960 1.00 90.31 92 ARG A CA 1
ATOM 739 C C . ARG A 1 92 ? 6.734 9.806 5.103 1.00 90.31 92 ARG A C 1
ATOM 741 O O . ARG A 1 92 ? 6.777 10.547 6.080 1.00 90.31 92 ARG A O 1
ATOM 748 N N . ILE A 1 93 ? 5.820 8.841 4.976 1.00 87.50 93 ILE A N 1
ATOM 749 C CA . ILE A 1 93 ? 4.842 8.524 6.030 1.00 87.50 93 ILE A CA 1
ATOM 750 C C . ILE A 1 93 ? 5.561 7.979 7.267 1.00 87.50 93 ILE A C 1
ATOM 752 O O . ILE A 1 93 ? 5.308 8.458 8.372 1.00 87.50 93 ILE A O 1
ATOM 756 N N . ILE A 1 94 ? 6.476 7.028 7.079 1.00 87.44 94 ILE A N 1
ATOM 757 C CA . ILE A 1 94 ? 7.250 6.424 8.167 1.00 87.44 94 ILE A CA 1
ATOM 758 C C . ILE A 1 94 ? 8.155 7.473 8.825 1.00 87.44 94 ILE A C 1
ATOM 760 O O . ILE A 1 94 ? 8.088 7.662 10.034 1.00 87.44 94 ILE A O 1
ATOM 764 N N . GLU A 1 95 ? 8.921 8.240 8.045 1.00 88.81 95 GLU A N 1
ATOM 765 C CA . GLU A 1 95 ? 9.777 9.319 8.560 1.00 88.81 95 GLU A CA 1
ATOM 766 C C . GLU A 1 95 ? 8.985 10.380 9.333 1.00 88.81 95 GLU A C 1
ATOM 768 O O . GLU A 1 95 ? 9.463 10.897 10.342 1.00 88.81 95 GLU A O 1
ATOM 773 N N . SER A 1 96 ? 7.768 10.710 8.887 1.00 87.44 96 SER A N 1
ATOM 774 C CA . SER A 1 96 ? 6.893 11.629 9.616 1.00 87.44 96 SER A CA 1
ATOM 775 C C . SER A 1 96 ? 6.524 11.081 10.994 1.00 87.44 96 SER A C 1
ATOM 777 O O . SER A 1 96 ? 6.489 11.852 11.948 1.00 87.44 96 SER A O 1
ATOM 779 N N . ARG A 1 97 ? 6.268 9.771 11.112 1.00 86.25 97 ARG A N 1
ATOM 780 C CA . ARG A 1 97 ? 5.972 9.121 12.398 1.00 86.25 97 ARG A CA 1
ATOM 781 C C . ARG A 1 97 ? 7.203 9.072 13.300 1.00 86.25 97 ARG A C 1
ATOM 783 O O . ARG A 1 97 ? 7.090 9.433 14.467 1.00 86.25 97 ARG A O 1
ATOM 790 N N . LEU A 1 98 ? 8.368 8.728 12.743 1.00 85.38 98 LEU A N 1
ATOM 791 C CA . LEU A 1 98 ? 9.646 8.733 13.465 1.00 85.38 98 LEU A CA 1
ATOM 792 C C . LEU A 1 98 ? 9.939 10.112 14.082 1.00 85.38 98 LEU A C 1
ATOM 794 O O . LEU A 1 98 ? 10.254 10.215 15.265 1.00 85.38 98 LEU A O 1
ATOM 798 N N . LYS A 1 99 ? 9.768 11.188 13.301 1.00 86.00 99 LYS A N 1
ATOM 799 C CA . LYS A 1 99 ? 9.959 12.569 13.778 1.00 86.00 99 LYS A CA 1
ATOM 800 C C . LYS A 1 99 ? 8.956 12.954 14.862 1.00 86.00 99 LYS A C 1
ATOM 802 O O . LYS A 1 99 ? 9.353 13.481 15.895 1.00 86.00 99 LYS A O 1
ATOM 807 N N . SER A 1 100 ? 7.673 12.647 14.661 1.00 84.38 100 SER A N 1
ATOM 808 C CA . SER A 1 100 ? 6.639 12.941 15.657 1.00 84.38 100 SER A CA 1
ATOM 809 C C . SER A 1 100 ? 6.865 12.220 16.989 1.00 84.38 100 SER A C 1
ATOM 811 O O . SER A 1 100 ? 6.507 12.770 18.025 1.00 84.38 100 SER A O 1
ATOM 813 N N . GLN A 1 101 ? 7.448 11.018 16.988 1.00 82.44 101 GLN A N 1
ATOM 814 C CA . GLN A 1 101 ? 7.819 10.325 18.225 1.00 82.44 101 GLN A CA 1
ATOM 815 C C . GLN A 1 101 ? 9.027 10.976 18.907 1.00 82.44 101 GLN A C 1
ATOM 817 O O . GLN A 1 101 ? 8.984 11.214 20.114 1.00 82.44 101 GLN A O 1
ATOM 822 N N . ALA A 1 102 ? 10.065 11.325 18.141 1.00 80.81 102 ALA A N 1
ATOM 823 C CA . ALA A 1 102 ? 11.246 12.009 18.671 1.00 80.81 102 ALA A CA 1
ATOM 824 C C . ALA A 1 102 ? 10.893 13.345 19.354 1.00 80.81 102 ALA A C 1
ATOM 826 O O . ALA A 1 102 ? 11.457 13.680 20.391 1.00 80.81 102 ALA A O 1
ATOM 827 N N . GLU A 1 103 ? 9.925 14.086 18.808 1.00 81.06 103 GLU A N 1
ATOM 828 C CA . GLU A 1 103 ? 9.458 15.360 19.368 1.00 81.06 103 GLU A CA 1
ATOM 829 C C . GLU A 1 103 ? 8.592 15.193 20.626 1.00 81.06 103 GLU A C 1
ATOM 831 O O . GLU A 1 103 ? 8.622 16.045 21.514 1.00 81.06 103 GLU A O 1
ATOM 836 N N . LYS A 1 104 ? 7.816 14.107 20.732 1.00 74.69 104 LYS A N 1
ATOM 837 C CA . LYS A 1 104 ? 6.848 13.929 21.826 1.00 74.69 104 LYS A CA 1
ATOM 838 C C . LYS A 1 104 ? 7.455 13.422 23.133 1.00 74.69 104 LYS A C 1
ATOM 840 O O . LYS A 1 104 ? 6.801 13.566 24.161 1.00 74.69 104 LYS A O 1
ATOM 845 N N . SER A 1 105 ? 8.672 12.858 23.129 1.00 61.31 105 SER A N 1
ATOM 846 C CA . SER A 1 105 ? 9.343 12.300 24.328 1.00 61.31 105 SER A CA 1
ATOM 847 C C . SER A 1 105 ? 8.433 11.401 25.194 1.00 61.31 105 SER A C 1
ATOM 849 O O . SER A 1 105 ? 8.629 11.266 26.402 1.00 61.31 105 SER A O 1
ATOM 851 N N . SER A 1 106 ? 7.388 10.826 24.597 1.00 58.16 106 SER A N 1
ATOM 852 C CA . SER A 1 106 ? 6.315 10.101 25.272 1.00 58.16 106 SER A CA 1
ATOM 853 C C . SER A 1 106 ? 6.536 8.600 25.144 1.00 58.16 106 SER A C 1
ATOM 855 O O . SER A 1 106 ? 7.013 8.138 24.115 1.00 58.16 106 SER A O 1
ATOM 857 N N . LYS A 1 107 ? 6.128 7.828 26.160 1.00 60.06 107 LYS A N 1
ATOM 858 C CA . LYS A 1 107 ? 6.145 6.351 26.128 1.00 60.06 107 LYS A CA 1
ATOM 859 C C . LYS A 1 107 ? 5.118 5.726 25.171 1.00 60.06 107 LYS A C 1
ATOM 861 O O . LYS A 1 107 ? 5.130 4.513 25.005 1.00 60.06 107 LYS A O 1
ATOM 866 N N . ASP A 1 108 ? 4.228 6.523 24.581 1.00 64.94 108 ASP A N 1
ATOM 867 C CA . ASP A 1 108 ? 3.382 6.064 23.479 1.00 64.94 108 ASP A CA 1
ATOM 868 C C . ASP A 1 108 ? 4.285 5.847 22.259 1.00 64.94 108 ASP A C 1
ATOM 870 O O . ASP A 1 108 ? 4.852 6.811 21.744 1.00 64.94 108 ASP A O 1
ATOM 874 N N . GLY A 1 109 ? 4.465 4.588 21.848 1.00 73.44 109 GLY A N 1
ATOM 875 C CA . GLY A 1 109 ? 5.283 4.205 20.693 1.00 73.44 109 GLY A CA 1
ATOM 876 C C . GLY A 1 109 ? 4.741 4.728 19.353 1.00 73.44 109 GLY A C 1
ATOM 877 O O . GLY A 1 109 ? 3.944 5.664 19.287 1.00 73.44 109 GLY A O 1
ATOM 878 N N . TYR A 1 110 ? 5.109 4.080 18.247 1.00 78.06 110 TYR A N 1
ATOM 879 C CA . TYR A 1 110 ? 4.818 4.541 16.875 1.00 78.06 110 TYR A CA 1
ATOM 880 C C . TYR A 1 110 ? 3.333 4.441 16.439 1.00 78.06 110 TYR A C 1
ATOM 882 O O . TYR A 1 110 ? 3.011 4.596 15.253 1.00 78.06 110 TYR A O 1
ATOM 890 N N . GLY A 1 111 ? 2.427 4.209 17.394 1.00 78.38 111 GLY A N 1
ATOM 891 C CA . GLY A 1 111 ? 1.002 3.931 17.224 1.00 78.38 111 GLY A CA 1
ATOM 892 C C . GLY A 1 111 ? 0.668 2.443 17.380 1.00 78.38 111 GLY A C 1
ATOM 893 O O . GLY A 1 111 ? 1.500 1.581 17.126 1.00 78.38 111 GLY A O 1
ATOM 894 N N . TYR A 1 112 ? -0.577 2.139 17.755 1.00 80.38 112 TYR A N 1
ATOM 895 C CA . TYR A 1 112 ? -1.079 0.762 17.916 1.00 80.38 112 TYR A CA 1
ATOM 896 C C . TYR A 1 112 ? -1.579 0.131 16.602 1.00 80.38 112 TYR A C 1
ATOM 898 O O . TYR A 1 112 ? -2.236 -0.907 16.614 1.00 80.38 112 TYR A O 1
ATOM 906 N N . ASP A 1 113 ? -1.327 0.781 15.462 1.00 82.88 113 ASP A N 1
ATOM 907 C CA . ASP A 1 113 ? -1.673 0.245 14.147 1.00 82.88 113 ASP A CA 1
ATOM 908 C C . ASP A 1 113 ? -0.550 -0.650 13.597 1.00 82.88 113 ASP A C 1
ATOM 910 O O . ASP A 1 113 ? 0.583 -0.615 14.074 1.00 82.88 113 ASP A O 1
ATOM 914 N N . VAL A 1 114 ? -0.863 -1.455 12.576 1.00 82.25 114 VAL A N 1
ATOM 915 C CA . VAL A 1 114 ? 0.088 -2.406 11.968 1.00 82.25 114 VAL A CA 1
ATOM 916 C C . VAL A 1 114 ? 1.398 -1.725 11.557 1.00 82.25 114 VAL A C 1
ATOM 918 O O . VAL A 1 114 ? 2.470 -2.297 11.740 1.00 82.25 114 VAL A O 1
ATOM 921 N N . LEU A 1 115 ? 1.333 -0.494 11.040 1.00 84.00 115 LEU A N 1
ATOM 922 C CA . LEU A 1 115 ? 2.522 0.261 10.654 1.00 84.00 115 LEU A CA 1
ATOM 923 C C . LEU A 1 115 ? 3.330 0.700 11.881 1.00 84.00 115 LEU A C 1
ATOM 925 O O . LEU A 1 115 ? 4.550 0.615 11.848 1.00 84.00 115 LEU A O 1
ATOM 929 N N . GLY A 1 116 ? 2.678 1.135 12.958 1.00 83.94 116 GLY A N 1
ATOM 930 C CA . GLY A 1 116 ? 3.331 1.470 14.222 1.00 83.94 116 GLY A CA 1
ATOM 931 C C . GLY A 1 116 ? 4.061 0.272 14.831 1.00 83.94 116 GLY A C 1
ATOM 932 O O . GLY A 1 116 ? 5.248 0.379 15.126 1.00 83.94 116 GLY A O 1
ATOM 933 N N . LEU A 1 117 ? 3.406 -0.891 14.882 1.00 83.88 117 LEU A N 1
ATOM 934 C CA . LEU A 1 117 ? 4.018 -2.148 15.336 1.00 83.88 117 LEU A CA 1
ATOM 935 C C . LEU A 1 117 ? 5.200 -2.574 14.449 1.00 83.88 117 LEU A C 1
ATOM 937 O O . LEU A 1 117 ? 6.218 -3.056 14.937 1.00 83.88 117 LEU A O 1
ATOM 941 N N . THR A 1 118 ? 5.092 -2.368 13.133 1.00 83.19 118 THR A N 1
ATOM 942 C CA . THR A 1 118 ? 6.190 -2.670 12.201 1.00 83.19 118 THR A CA 1
ATOM 943 C C . THR A 1 118 ? 7.353 -1.689 12.383 1.00 83.19 118 THR A C 1
ATOM 945 O O . THR A 1 118 ? 8.509 -2.093 12.314 1.00 83.19 118 THR A O 1
ATOM 948 N N . ILE A 1 119 ? 7.086 -0.409 12.663 1.00 84.50 119 ILE A N 1
ATOM 949 C CA . ILE A 1 119 ? 8.135 0.586 12.935 1.00 84.50 119 ILE A CA 1
ATOM 950 C C . ILE A 1 119 ? 8.845 0.298 14.268 1.00 84.50 119 ILE A C 1
ATOM 952 O O . ILE A 1 119 ? 10.054 0.476 14.371 1.00 84.50 119 ILE A O 1
ATOM 956 N N . GLU A 1 120 ? 8.132 -0.208 15.273 1.00 82.19 120 GLU A N 1
ATOM 957 C CA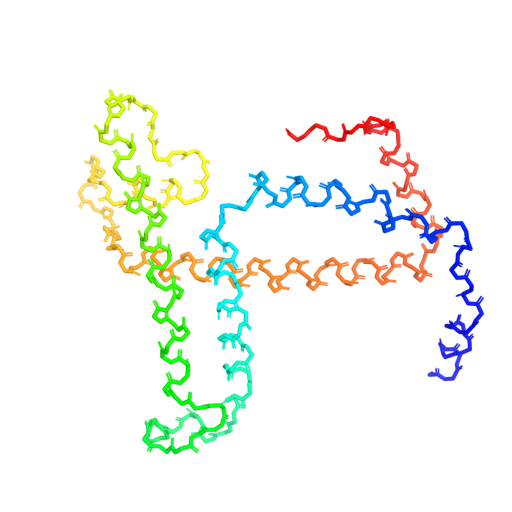 . GLU A 1 120 ? 8.732 -0.624 16.548 1.00 82.19 120 GLU A CA 1
ATOM 958 C C . GLU A 1 120 ? 9.804 -1.712 16.356 1.00 82.19 120 GLU A C 1
ATOM 960 O O . GLU A 1 120 ? 10.797 -1.742 17.077 1.00 82.19 120 GLU A O 1
ATOM 965 N N . SER A 1 121 ? 9.687 -2.530 15.303 1.00 74.62 121 SER A N 1
ATOM 966 C CA . SER A 1 121 ? 10.712 -3.517 14.937 1.00 74.62 121 SER A CA 1
ATOM 967 C C . SER A 1 121 ? 12.016 -2.929 14.360 1.00 74.62 121 SER A C 1
ATOM 969 O O . SER A 1 121 ? 12.992 -3.671 14.226 1.00 74.62 121 SER A O 1
ATOM 971 N N . LEU A 1 122 ? 12.084 -1.618 14.055 1.00 72.44 122 LEU A N 1
ATOM 972 C CA . LEU A 1 122 ? 13.370 -0.947 13.782 1.00 72.44 122 LEU A CA 1
ATOM 973 C C . LEU A 1 122 ? 14.194 -0.762 15.061 1.00 72.44 122 LEU A C 1
ATOM 975 O O . LEU A 1 122 ? 15.425 -0.679 14.988 1.00 72.44 122 LEU A O 1
ATOM 979 N N . GLU A 1 123 ? 13.540 -0.601 16.214 1.00 65.00 123 GLU A N 1
ATOM 980 C CA . GLU A 1 123 ? 14.234 -0.294 17.459 1.00 65.00 123 GLU A CA 1
ATOM 981 C C . GLU A 1 123 ? 14.926 -1.541 18.024 1.00 65.00 123 GLU A C 1
ATOM 983 O O . GLU A 1 123 ? 14.446 -2.667 17.869 1.00 65.00 123 GLU A O 1
ATOM 988 N N . PRO A 1 124 ? 16.091 -1.383 18.677 1.00 56.12 124 PRO A N 1
ATOM 989 C CA . PRO A 1 124 ? 16.763 -2.503 19.309 1.00 56.12 124 PRO A CA 1
ATOM 990 C C . PRO A 1 124 ? 15.878 -3.058 20.429 1.00 56.12 124 PRO A C 1
ATOM 992 O O . PRO A 1 124 ? 15.774 -2.467 21.503 1.00 56.12 124 PRO A O 1
ATOM 995 N N . THR A 1 125 ? 15.268 -4.219 20.194 1.00 54.25 125 THR A N 1
ATOM 996 C CA . THR A 1 125 ? 14.629 -4.967 21.273 1.00 54.25 125 THR A CA 1
ATOM 997 C C . THR A 1 125 ? 15.697 -5.394 22.288 1.00 54.25 125 THR A C 1
ATOM 999 O O . THR A 1 125 ? 16.876 -5.569 21.964 1.00 54.25 125 THR A O 1
ATOM 1002 N N . VAL A 1 126 ? 15.290 -5.573 23.547 1.00 55.12 126 VAL A N 1
ATOM 1003 C CA . VAL A 1 126 ? 16.160 -6.055 24.639 1.00 55.12 126 VAL A CA 1
ATOM 1004 C C . VAL A 1 126 ? 16.791 -7.423 24.301 1.00 55.12 126 VAL A C 1
ATOM 1006 O O . VAL A 1 126 ? 17.836 -7.782 24.844 1.00 55.12 126 VAL A O 1
ATOM 1009 N N . ASN A 1 127 ? 16.210 -8.150 23.340 1.00 52.53 127 ASN A N 1
ATOM 1010 C CA . ASN A 1 127 ? 16.699 -9.420 22.825 1.00 52.53 127 ASN A CA 1
ATOM 1011 C C . ASN A 1 127 ? 17.530 -9.191 21.553 1.00 52.53 127 ASN A C 1
ATOM 1013 O O . ASN A 1 127 ? 17.000 -8.946 20.474 1.00 52.53 127 ASN A O 1
ATOM 1017 N N . LYS A 1 128 ? 18.856 -9.324 21.664 1.00 54.62 128 LYS A N 1
ATOM 1018 C CA . LYS A 1 128 ? 19.829 -9.108 20.573 1.00 54.62 128 LYS A CA 1
ATOM 1019 C C . LYS A 1 128 ? 19.649 -10.002 19.328 1.00 54.62 128 LYS A C 1
ATOM 1021 O O . LYS A 1 128 ? 20.335 -9.757 18.339 1.00 54.62 128 LYS A O 1
ATOM 1026 N N . ASP A 1 129 ? 18.729 -10.966 19.364 1.00 56.72 129 ASP A N 1
ATOM 1027 C CA . ASP A 1 129 ? 18.557 -12.011 18.348 1.00 56.72 129 ASP A CA 1
ATOM 1028 C C . ASP A 1 129 ? 17.330 -11.816 17.432 1.00 56.72 129 ASP A C 1
ATOM 1030 O O . ASP A 1 129 ? 17.113 -12.621 16.527 1.00 56.72 129 ASP A O 1
ATOM 1034 N N . SER A 1 130 ? 16.516 -10.765 17.616 1.00 57.25 130 SER A N 1
ATOM 1035 C CA . SER A 1 130 ? 15.434 -10.465 16.663 1.00 57.25 130 SER A CA 1
ATOM 1036 C C . SER A 1 130 ? 16.002 -9.846 15.374 1.00 57.25 130 SER A C 1
ATOM 1038 O O . SER A 1 130 ? 16.762 -8.874 15.475 1.00 57.25 130 SER A O 1
ATOM 1040 N N . PRO A 1 131 ? 15.638 -10.340 14.172 1.00 57.91 131 PRO A N 1
ATOM 1041 C CA . PRO A 1 131 ? 16.087 -9.748 12.916 1.00 57.91 131 PRO A CA 1
ATOM 1042 C C . PRO A 1 131 ? 15.623 -8.291 12.838 1.00 57.91 131 PRO A C 1
ATOM 1044 O O . PRO A 1 131 ? 14.434 -7.998 12.931 1.00 57.91 131 PRO A O 1
ATOM 1047 N N . LYS A 1 132 ? 16.587 -7.376 12.715 1.00 66.69 132 LYS A N 1
ATOM 1048 C CA . LYS A 1 132 ? 16.328 -5.941 12.577 1.00 66.69 132 LYS A CA 1
ATOM 1049 C C . LYS A 1 132 ? 15.857 -5.677 11.157 1.00 66.69 132 LYS A C 1
ATOM 1051 O O . LYS A 1 132 ? 16.646 -5.870 10.235 1.00 66.69 132 LYS A O 1
ATOM 1056 N N . LEU A 1 133 ? 14.619 -5.219 10.997 1.00 72.38 133 LEU A N 1
ATOM 1057 C CA . LEU A 1 133 ? 14.143 -4.787 9.690 1.00 72.38 133 LEU A CA 1
ATOM 1058 C C . LEU A 1 133 ? 14.760 -3.435 9.326 1.00 72.38 133 LEU A C 1
ATOM 1060 O O . LEU A 1 133 ? 14.708 -2.471 10.094 1.00 72.38 133 LEU A O 1
ATOM 1064 N N . ASN A 1 134 ? 15.345 -3.353 8.137 1.00 84.69 134 ASN A N 1
ATOM 1065 C CA . ASN A 1 134 ? 15.760 -2.092 7.547 1.00 84.69 134 ASN A CA 1
ATOM 1066 C C . ASN A 1 134 ? 14.531 -1.324 7.031 1.00 84.69 134 ASN A C 1
ATOM 1068 O O . ASN A 1 134 ? 13.503 -1.894 6.669 1.00 84.69 134 ASN A O 1
ATOM 1072 N N . MET A 1 135 ? 14.663 -0.005 6.915 1.00 86.44 135 MET A N 1
ATOM 1073 C CA . MET A 1 135 ? 13.640 0.890 6.379 1.00 86.44 135 MET A CA 1
ATOM 1074 C C . MET A 1 135 ? 13.082 0.418 5.027 1.00 86.44 135 MET A C 1
ATOM 1076 O O . MET A 1 135 ? 11.881 0.508 4.779 1.00 86.44 135 MET A O 1
ATOM 1080 N N . ASP A 1 136 ? 13.951 -0.082 4.148 1.00 88.19 136 ASP A N 1
ATOM 1081 C CA . ASP A 1 136 ? 13.536 -0.584 2.838 1.00 88.19 136 ASP A CA 1
ATOM 1082 C C . ASP A 1 136 ? 12.721 -1.881 2.945 1.00 88.19 136 ASP A C 1
ATOM 1084 O O . ASP A 1 136 ? 11.749 -2.035 2.210 1.00 88.19 136 ASP A O 1
ATOM 1088 N N . GLU A 1 137 ? 13.042 -2.767 3.892 1.00 88.31 137 GLU A N 1
ATOM 1089 C CA . GLU A 1 137 ? 12.271 -3.994 4.139 1.00 88.31 137 GLU A CA 1
ATOM 1090 C C . GLU A 1 137 ? 10.873 -3.651 4.650 1.00 88.31 137 GLU A C 1
ATOM 1092 O O . GLU A 1 137 ? 9.889 -4.172 4.143 1.00 88.31 137 GLU A O 1
ATOM 1097 N N . ILE A 1 138 ? 10.755 -2.678 5.553 1.00 87.69 138 ILE A N 1
ATOM 1098 C CA . ILE A 1 138 ? 9.455 -2.215 6.062 1.00 87.69 138 ILE A CA 1
ATOM 1099 C C . ILE A 1 138 ? 8.603 -1.602 4.955 1.00 87.69 138 ILE A C 1
ATOM 1101 O O . ILE A 1 138 ? 7.388 -1.794 4.924 1.00 87.69 138 ILE A O 1
ATOM 1105 N N . ILE A 1 139 ? 9.219 -0.874 4.022 1.00 89.56 139 ILE A N 1
ATOM 1106 C CA . ILE A 1 139 ? 8.516 -0.336 2.855 1.00 89.56 139 ILE A CA 1
ATOM 1107 C C . ILE A 1 139 ? 8.002 -1.471 1.959 1.00 89.56 139 ILE A C 1
ATOM 1109 O O . ILE A 1 139 ? 6.865 -1.393 1.487 1.00 89.56 139 ILE A O 1
ATOM 1113 N N . GLU A 1 140 ? 8.801 -2.514 1.722 1.00 89.69 140 GLU A N 1
ATOM 1114 C CA . GLU A 1 140 ? 8.372 -3.676 0.930 1.00 89.69 140 GLU A CA 1
ATOM 1115 C C . GLU A 1 140 ? 7.294 -4.507 1.652 1.00 89.69 140 GLU A C 1
ATOM 1117 O O . GLU A 1 140 ? 6.320 -4.920 1.017 1.00 89.69 140 GLU A O 1
ATOM 1122 N N . GLU A 1 141 ? 7.381 -4.664 2.974 1.00 86.75 141 GLU A N 1
ATOM 1123 C CA . GLU A 1 141 ? 6.333 -5.285 3.795 1.00 86.75 141 GLU A CA 1
ATOM 1124 C C . GLU A 1 141 ? 5.029 -4.486 3.721 1.00 86.75 141 GLU A C 1
ATOM 1126 O O . GLU A 1 141 ? 3.963 -5.042 3.455 1.00 86.75 141 GLU A O 1
ATOM 1131 N N . CYS A 1 142 ? 5.096 -3.156 3.833 1.00 86.00 142 CYS A N 1
ATOM 1132 C CA . CYS A 1 142 ? 3.927 -2.295 3.663 1.00 86.00 142 CYS A CA 1
ATOM 1133 C C . CYS A 1 142 ? 3.284 -2.486 2.285 1.00 86.00 142 CYS A C 1
ATOM 1135 O O . CYS A 1 142 ? 2.070 -2.666 2.194 1.00 86.00 142 CYS A O 1
ATOM 1137 N N . LYS A 1 143 ? 4.081 -2.479 1.207 1.00 87.31 143 LYS A N 1
ATOM 1138 C CA . LYS A 1 143 ? 3.577 -2.726 -0.155 1.00 87.31 143 LYS A CA 1
ATOM 1139 C C . LYS A 1 143 ? 2.860 -4.074 -0.240 1.00 87.31 143 LYS A C 1
ATOM 1141 O O . LYS A 1 143 ? 1.758 -4.136 -0.788 1.00 87.31 143 LYS A O 1
ATOM 1146 N N . THR A 1 144 ? 3.458 -5.117 0.328 1.00 86.81 144 THR A N 1
ATOM 1147 C CA . THR A 1 144 ? 2.926 -6.485 0.321 1.00 86.81 144 THR A CA 1
ATOM 1148 C C . THR A 1 144 ? 1.617 -6.592 1.099 1.00 86.81 144 THR A C 1
ATOM 1150 O O . THR A 1 144 ? 0.646 -7.158 0.590 1.00 86.81 144 THR A O 1
ATOM 1153 N N . LEU A 1 145 ? 1.549 -5.994 2.291 1.00 83.25 145 LEU A N 1
ATOM 1154 C CA . LEU A 1 145 ? 0.341 -5.943 3.117 1.00 83.25 145 LEU A CA 1
ATOM 1155 C C . LEU A 1 145 ? -0.799 -5.207 2.409 1.00 83.25 145 LEU A C 1
ATOM 1157 O O . LEU A 1 145 ? -1.928 -5.700 2.390 1.00 83.25 145 LEU A O 1
ATOM 1161 N N . PHE A 1 146 ? -0.514 -4.059 1.785 1.00 78.50 146 PHE A N 1
ATOM 1162 C CA . PHE A 1 146 ? -1.523 -3.303 1.042 1.00 78.50 146 PHE A CA 1
ATOM 1163 C C . PHE A 1 146 ? -2.062 -4.082 -0.158 1.00 78.50 146 PHE A C 1
ATOM 1165 O O . PHE A 1 146 ? -3.279 -4.156 -0.320 1.00 78.50 146 PHE A O 1
ATOM 1172 N N . LEU A 1 147 ? -1.180 -4.693 -0.954 1.00 77.50 147 LEU A N 1
ATOM 1173 C CA . LEU A 1 147 ? -1.565 -5.509 -2.108 1.00 77.50 147 LEU A CA 1
ATOM 1174 C C . LEU A 1 147 ? -2.458 -6.677 -1.671 1.00 77.50 147 LEU A C 1
ATOM 1176 O O . LEU A 1 147 ? -3.596 -6.814 -2.123 1.00 77.50 147 LEU A O 1
ATOM 1180 N N . SER A 1 148 ? -1.957 -7.473 -0.724 1.00 79.31 148 SER A N 1
ATOM 1181 C CA . SER A 1 148 ? -2.633 -8.676 -0.234 1.00 79.31 148 SER A CA 1
ATOM 1182 C C . SER A 1 148 ? -3.986 -8.341 0.391 1.00 79.31 148 SER A C 1
ATOM 1184 O O . SER A 1 148 ? -4.989 -9.003 0.113 1.00 79.31 148 SER A O 1
ATOM 1186 N N . GLY A 1 149 ? -4.042 -7.284 1.206 1.00 79.06 149 GLY A N 1
ATOM 1187 C CA . GLY A 1 149 ? -5.270 -6.830 1.851 1.00 79.06 149 GLY A CA 1
ATOM 1188 C C . GLY A 1 149 ? -6.295 -6.289 0.855 1.00 79.06 149 GLY A C 1
ATOM 1189 O O . GLY A 1 149 ? -7.482 -6.599 0.967 1.00 79.06 149 GLY A O 1
ATOM 1190 N N . GLN A 1 150 ? -5.856 -5.520 -0.146 1.00 77.06 150 GLN A N 1
ATOM 1191 C CA . GLN A 1 150 ? -6.738 -4.941 -1.159 1.00 77.06 150 GLN A CA 1
ATOM 1192 C C . GLN A 1 150 ? -7.380 -6.022 -2.029 1.00 77.06 150 GLN A C 1
ATOM 1194 O O . GLN A 1 150 ? -8.602 -6.018 -2.199 1.00 77.06 150 GLN A O 1
ATOM 1199 N N . GLU A 1 151 ? -6.583 -6.928 -2.596 1.00 76.25 151 GLU A N 1
ATOM 1200 C CA . GLU A 1 151 ? -7.085 -7.934 -3.535 1.00 76.25 151 GLU A CA 1
ATOM 1201 C C . GLU A 1 151 ? -8.066 -8.894 -2.860 1.00 76.25 151 GLU A C 1
ATOM 1203 O O . GLU A 1 151 ? -9.178 -9.109 -3.356 1.00 76.25 151 GLU A O 1
ATOM 1208 N N . THR A 1 152 ? -7.694 -9.419 -1.690 1.00 84.88 152 THR A N 1
ATOM 1209 C CA . THR A 1 152 ? -8.517 -10.385 -0.952 1.00 84.88 152 THR A CA 1
ATOM 1210 C C . THR A 1 152 ? -9.810 -9.753 -0.445 1.00 84.88 152 THR A C 1
ATOM 1212 O O . THR A 1 152 ? -10.890 -10.299 -0.688 1.00 84.88 152 THR A O 1
ATOM 1215 N N . THR A 1 153 ? -9.737 -8.569 0.173 1.00 84.06 153 THR A N 1
ATOM 1216 C CA . THR A 1 153 ? -10.917 -7.877 0.713 1.00 84.06 153 THR A CA 1
ATOM 1217 C 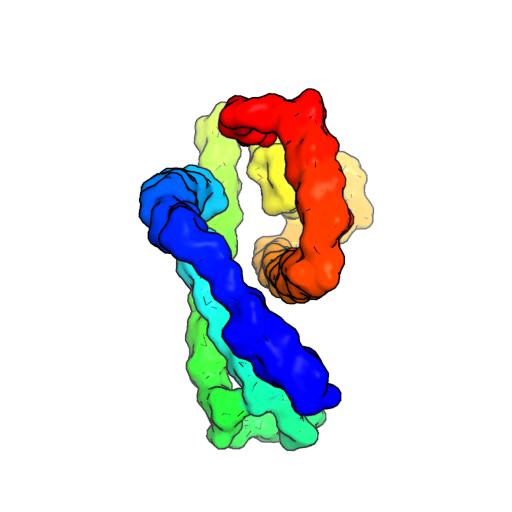C . THR A 1 153 ? -11.846 -7.416 -0.407 1.00 84.06 153 THR A C 1
ATOM 1219 O O . THR A 1 153 ? -13.057 -7.612 -0.320 1.00 84.06 153 THR A O 1
ATOM 1222 N N . SER A 1 154 ? -11.311 -6.859 -1.501 1.00 78.81 154 SER A N 1
ATOM 1223 C CA . SER A 1 154 ? -12.128 -6.418 -2.640 1.00 78.81 154 SER A CA 1
ATOM 1224 C C . SER A 1 154 ? -12.844 -7.591 -3.311 1.00 78.81 154 SER A C 1
ATOM 1226 O O . SER A 1 154 ? -14.026 -7.482 -3.648 1.00 78.81 154 SER A O 1
ATOM 1228 N N . ASN A 1 155 ? -12.156 -8.719 -3.501 1.00 77.88 155 ASN A N 1
ATOM 1229 C CA . ASN A 1 155 ? -12.756 -9.924 -4.071 1.00 77.88 155 ASN A CA 1
ATOM 1230 C C . ASN A 1 155 ? -13.825 -10.513 -3.135 1.00 77.88 155 ASN A C 1
ATOM 1232 O O . ASN A 1 155 ? -14.922 -10.837 -3.591 1.00 77.88 155 ASN A O 1
ATOM 1236 N N . LEU A 1 156 ? -13.549 -10.584 -1.828 1.00 85.69 156 LEU A N 1
ATOM 1237 C CA . LEU A 1 156 ? -14.515 -11.038 -0.826 1.00 85.69 156 LEU A CA 1
ATOM 1238 C C . LEU A 1 156 ? -15.775 -10.166 -0.828 1.00 85.69 156 LEU A C 1
ATOM 1240 O O . LEU A 1 156 ? -16.879 -10.702 -0.902 1.00 85.69 156 LEU A O 1
ATOM 1244 N N . LEU A 1 157 ? -15.630 -8.838 -0.796 1.00 87.31 157 LEU A N 1
ATOM 1245 C CA . LEU A 1 157 ? -16.761 -7.906 -0.806 1.00 87.31 157 LEU A CA 1
ATOM 1246 C C . LEU A 1 157 ? -17.571 -8.008 -2.098 1.00 87.31 157 LEU A C 1
ATOM 1248 O O . LEU A 1 157 ? -18.801 -8.014 -2.050 1.00 87.31 157 LEU A O 1
ATOM 1252 N N . THR A 1 158 ? -16.896 -8.133 -3.242 1.00 83.62 158 THR A N 1
ATOM 1253 C CA . THR A 1 158 ? -17.558 -8.270 -4.546 1.00 83.62 158 THR A CA 1
ATOM 1254 C C . THR A 1 158 ? -18.380 -9.556 -4.598 1.00 83.62 158 THR A C 1
ATOM 1256 O O . THR A 1 158 ? -19.564 -9.525 -4.928 1.00 83.62 158 THR A O 1
ATOM 1259 N N . ARG A 1 159 ? -17.788 -10.688 -4.198 1.00 84.06 159 ARG A N 1
ATOM 1260 C CA . ARG A 1 159 ? -18.474 -11.988 -4.159 1.00 84.06 159 ARG A CA 1
ATOM 1261 C C . ARG A 1 159 ? -19.606 -12.014 -3.142 1.00 84.06 159 ARG A C 1
ATOM 1263 O O . ARG A 1 159 ? -20.679 -12.518 -3.449 1.00 84.06 159 ARG A O 1
ATOM 1270 N N . THR A 1 160 ? -19.389 -11.450 -1.958 1.00 91.44 160 THR A N 1
ATOM 1271 C CA . THR A 1 160 ? -20.421 -11.355 -0.918 1.00 91.44 160 THR A CA 1
ATOM 1272 C C . THR A 1 160 ? -21.597 -10.518 -1.409 1.00 91.44 160 THR A C 1
ATOM 1274 O O . THR A 1 160 ? -22.738 -10.953 -1.298 1.00 91.44 160 THR A O 1
ATOM 1277 N N . SER A 1 161 ? -21.333 -9.365 -2.030 1.00 87.06 161 SER A N 1
ATOM 1278 C CA . SER A 1 161 ? -22.379 -8.507 -2.601 1.00 87.06 161 SER A CA 1
ATOM 1279 C C . SER A 1 161 ? -23.178 -9.233 -3.682 1.00 87.06 161 SER A C 1
ATOM 1281 O O . SER A 1 161 ? -24.404 -9.192 -3.652 1.00 87.06 161 SER A O 1
ATOM 1283 N N . PHE A 1 162 ? -22.498 -9.958 -4.576 1.00 88.00 162 PHE A N 1
ATOM 1284 C CA . PHE A 1 162 ? -23.141 -10.783 -5.600 1.00 88.00 162 PHE A CA 1
ATOM 1285 C C . PHE A 1 162 ? -24.019 -11.893 -4.995 1.00 88.00 162 PHE A C 1
ATOM 1287 O O . PHE A 1 162 ? -25.175 -12.063 -5.373 1.00 88.00 162 PHE A O 1
ATOM 1294 N N . MET A 1 163 ? -23.506 -12.631 -4.008 1.00 89.31 163 MET A N 1
ATOM 1295 C CA . MET A 1 163 ? -24.272 -13.688 -3.339 1.00 89.31 163 MET A CA 1
ATOM 1296 C C . MET A 1 163 ? -25.494 -13.130 -2.602 1.00 89.31 163 MET A C 1
ATOM 1298 O O . MET A 1 163 ? -26.551 -13.757 -2.603 1.00 89.31 163 MET A O 1
ATOM 1302 N N . LEU A 1 164 ? -25.379 -11.949 -1.991 1.00 90.94 164 LEU A N 1
ATOM 1303 C CA . LEU A 1 164 ? -26.504 -11.284 -1.336 1.00 90.94 164 LEU A CA 1
ATOM 1304 C C . LEU A 1 164 ? -27.539 -10.778 -2.345 1.00 90.94 164 LEU A C 1
ATOM 1306 O O . LEU A 1 164 ? -28.730 -10.923 -2.087 1.00 90.94 164 LEU A O 1
ATOM 1310 N N . SER A 1 165 ? -27.121 -10.244 -3.498 1.00 89.12 165 SER A N 1
ATOM 1311 C CA . SER A 1 165 ? -28.062 -9.764 -4.518 1.00 89.12 165 SER A CA 1
ATOM 1312 C C . SER A 1 165 ? -28.872 -10.894 -5.152 1.00 89.12 165 SER A C 1
ATOM 1314 O O . SER A 1 165 ? -30.046 -10.696 -5.456 1.00 89.12 165 SER A O 1
ATOM 1316 N N . VAL A 1 166 ? -28.267 -12.076 -5.316 1.00 92.62 166 VAL A N 1
ATOM 1317 C CA . VAL A 1 166 ? -28.942 -13.284 -5.829 1.00 92.62 166 VAL A CA 1
ATOM 1318 C C . VAL A 1 166 ? -29.842 -13.930 -4.764 1.00 92.62 166 VAL A C 1
ATOM 1320 O O . VAL A 1 166 ? -30.822 -14.594 -5.090 1.00 92.62 166 VAL A O 1
ATOM 1323 N N . HIS A 1 167 ? -29.557 -13.720 -3.476 1.00 90.19 167 HIS A N 1
ATOM 1324 C CA . HIS A 1 167 ? -30.317 -14.292 -2.363 1.00 90.19 167 HIS A CA 1
ATOM 1325 C C . HIS A 1 167 ? -30.958 -13.205 -1.489 1.00 90.19 167 HIS A C 1
ATOM 1327 O O . HIS A 1 167 ? -30.593 -13.037 -0.322 1.00 90.19 167 HIS A O 1
ATOM 1333 N N . GLN A 1 168 ? -31.957 -12.509 -2.039 1.00 89.25 168 GLN A N 1
ATOM 1334 C CA . GLN A 1 168 ? -32.652 -11.389 -1.383 1.00 89.25 168 GLN A CA 1
ATOM 1335 C C . GLN A 1 168 ? -33.190 -11.727 0.016 1.00 89.25 168 GLN A C 1
ATOM 1337 O O . GLN A 1 168 ? -33.064 -10.925 0.937 1.00 89.25 168 GLN A O 1
ATOM 1342 N N . GLU A 1 169 ? -33.699 -12.945 0.226 1.00 92.12 169 GLU A N 1
ATOM 1343 C CA . GLU A 1 169 ? -34.151 -13.396 1.550 1.00 92.12 169 GLU A CA 1
ATOM 1344 C C . GLU A 1 169 ? -33.015 -13.380 2.592 1.00 92.12 169 GLU A C 1
ATOM 1346 O O . GLU A 1 169 ? -33.199 -12.942 3.729 1.00 92.12 169 GLU A O 1
ATOM 1351 N N . ARG A 1 170 ? -31.810 -13.825 2.210 1.00 89.19 170 ARG A N 1
ATOM 1352 C CA . ARG A 1 170 ? -30.632 -13.810 3.092 1.00 89.19 170 ARG A CA 1
ATOM 1353 C C . ARG A 1 170 ? -30.133 -12.390 3.321 1.00 89.19 170 ARG A C 1
ATOM 1355 O O . ARG A 1 170 ? -29.714 -12.075 4.432 1.00 89.19 170 ARG A O 1
ATOM 1362 N N . GLN A 1 171 ? -30.196 -11.542 2.296 1.00 90.69 171 GLN A N 1
ATOM 1363 C CA . GLN A 1 171 ? -29.854 -10.129 2.417 1.00 90.69 171 GLN A CA 1
ATOM 1364 C C . GLN A 1 171 ? -30.781 -9.411 3.400 1.00 90.69 171 GLN A C 1
ATOM 1366 O O . GLN A 1 171 ? -30.300 -8.656 4.242 1.00 90.69 171 GLN A O 1
ATOM 1371 N N . GLU A 1 172 ? -32.084 -9.683 3.346 1.00 90.31 172 GLU A N 1
ATOM 1372 C CA . GLU A 1 172 ? -33.045 -9.065 4.255 1.00 90.31 172 GLU A CA 1
ATOM 1373 C C . GLU A 1 172 ? -32.859 -9.548 5.693 1.00 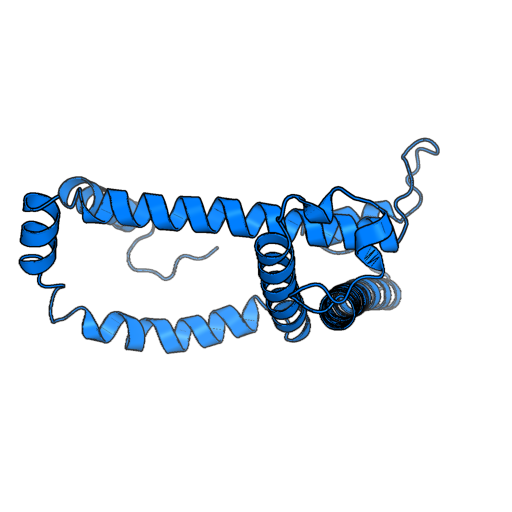90.31 172 GLU A C 1
ATOM 1375 O O . GLU A 1 172 ? -32.744 -8.735 6.606 1.00 90.31 172 GLU A O 1
ATOM 1380 N N . ARG A 1 173 ? -32.691 -10.859 5.906 1.00 90.44 173 ARG A N 1
ATOM 1381 C CA . ARG A 1 173 ? -32.346 -11.396 7.234 1.00 90.44 173 ARG A CA 1
ATOM 1382 C C . ARG A 1 173 ? -31.068 -10.763 7.794 1.00 90.44 173 ARG A C 1
ATOM 1384 O O . ARG A 1 173 ? -31.038 -10.402 8.967 1.00 90.44 173 ARG A O 1
ATOM 1391 N N . LEU A 1 174 ? -30.034 -10.585 6.967 1.00 90.12 174 LEU A N 1
ATOM 1392 C CA . LEU A 1 174 ? -28.795 -9.915 7.371 1.00 90.12 174 LEU A CA 1
ATOM 1393 C C . LEU A 1 174 ? -29.047 -8.458 7.786 1.00 90.12 174 LEU A C 1
ATOM 1395 O O . LEU A 1 174 ? -28.525 -8.029 8.813 1.00 90.12 174 LEU A O 1
ATOM 1399 N N . ARG A 1 175 ? -29.873 -7.707 7.042 1.00 89.69 175 ARG A N 1
ATOM 1400 C CA . ARG A 1 175 ? -30.258 -6.335 7.420 1.00 89.69 175 ARG A CA 1
ATOM 1401 C C . ARG A 1 175 ? -30.967 -6.294 8.767 1.00 89.69 175 ARG A C 1
ATOM 1403 O O . ARG A 1 175 ? -30.637 -5.437 9.579 1.00 89.69 175 ARG A O 1
ATOM 1410 N N . GLN A 1 176 ? -31.882 -7.227 9.022 1.00 90.56 176 GLN A N 1
ATOM 1411 C CA . GLN A 1 176 ? -32.586 -7.317 10.304 1.00 90.56 176 GLN A CA 1
ATOM 1412 C C . GLN A 1 176 ? -31.628 -7.606 11.467 1.00 90.56 176 GLN A C 1
ATOM 1414 O O . GLN A 1 176 ? -31.744 -6.987 12.522 1.00 90.56 176 GLN A O 1
ATOM 1419 N N . VAL A 1 177 ? -30.638 -8.489 11.274 1.00 90.69 177 VAL A N 1
ATOM 1420 C CA . VAL A 1 177 ? -29.595 -8.749 12.285 1.00 90.69 177 VAL A CA 1
ATOM 1421 C C . VAL A 1 177 ? -28.763 -7.494 12.550 1.00 90.69 177 VAL A C 1
ATOM 1423 O O . VAL A 1 177 ? -28.581 -7.120 13.703 1.00 90.69 177 VAL A O 1
ATOM 1426 N N . VAL A 1 178 ? -28.306 -6.803 11.502 1.00 89.31 178 VAL A N 1
ATOM 1427 C CA . VAL A 1 178 ? -27.527 -5.563 11.659 1.00 89.31 178 VAL A CA 1
ATOM 1428 C C . VAL A 1 178 ? -28.349 -4.478 12.359 1.00 89.31 178 VAL A C 1
ATOM 1430 O O . VAL A 1 178 ? -27.840 -3.821 13.258 1.00 89.31 178 VAL A O 1
ATOM 1433 N N . LEU A 1 179 ? -29.627 -4.313 12.007 1.00 87.19 179 LEU A N 1
ATOM 1434 C CA . LEU A 1 179 ? -30.533 -3.371 12.672 1.00 87.19 179 LEU A CA 1
ATOM 1435 C C . LEU A 1 179 ? -30.747 -3.714 14.148 1.00 87.19 179 LEU A C 1
ATOM 1437 O O . LEU A 1 179 ? -30.816 -2.810 14.976 1.00 87.19 179 LEU A O 1
ATOM 1441 N N . LYS A 1 180 ? -30.843 -5.003 14.480 1.00 87.12 180 LYS A N 1
ATOM 1442 C CA . LYS A 1 180 ? -31.007 -5.462 15.859 1.00 87.12 180 LYS A CA 1
ATOM 1443 C C . LYS A 1 180 ? -29.770 -5.167 16.710 1.00 87.12 180 LYS A C 1
ATOM 1445 O O . LYS A 1 180 ? -29.919 -4.676 17.822 1.00 87.12 180 LYS A O 1
ATOM 1450 N N . GLU A 1 181 ? -28.580 -5.470 16.200 1.00 87.88 181 GLU A N 1
ATOM 1451 C CA . GLU A 1 181 ? -27.335 -5.356 16.972 1.00 87.88 181 GLU A CA 1
ATOM 1452 C C . GLU A 1 181 ? -26.755 -3.931 16.953 1.00 87.88 181 GLU A C 1
ATOM 1454 O O . GLU A 1 181 ? -26.246 -3.450 17.961 1.00 87.88 181 GLU A O 1
ATOM 1459 N N . CYS A 1 182 ? -26.839 -3.230 15.819 1.00 81.50 182 CYS A N 1
ATOM 1460 C CA . CYS A 1 182 ? -26.232 -1.907 15.633 1.00 81.50 182 CYS A CA 1
ATOM 1461 C C . CYS A 1 182 ? -27.240 -0.745 15.705 1.00 81.50 182 CYS A C 1
ATOM 1463 O O . CYS A 1 182 ? -26.833 0.415 15.800 1.00 81.50 182 CYS A O 1
ATOM 1465 N N . GLY A 1 183 ? -28.547 -1.019 15.655 1.00 81.38 183 GLY A N 1
ATOM 1466 C CA . GLY A 1 183 ? -29.584 0.011 15.583 1.00 81.38 183 GLY A CA 1
ATOM 1467 C C . GLY A 1 183 ? -29.567 0.811 14.271 1.00 81.38 183 GLY A C 1
ATOM 1468 O O . GLY A 1 183 ? -28.950 0.432 13.278 1.00 81.38 183 GLY A O 1
ATOM 1469 N N . LEU A 1 184 ? -30.259 1.955 14.269 1.00 77.25 184 LEU A N 1
ATOM 1470 C CA . LEU A 1 184 ? -30.253 2.947 13.173 1.00 77.25 184 LEU A CA 1
ATOM 1471 C C . LEU A 1 184 ? -29.158 4.020 13.344 1.00 77.25 184 LEU A C 1
ATOM 1473 O O . LEU A 1 184 ? -29.086 4.975 12.565 1.00 77.25 184 LEU A O 1
ATOM 1477 N N . GLY A 1 185 ? -28.341 3.898 14.393 1.00 66.19 185 GLY A N 1
ATOM 1478 C CA . GLY A 1 185 ? -27.244 4.813 14.686 1.00 66.19 185 GLY A CA 1
ATOM 1479 C C . GLY A 1 185 ? -26.104 4.682 13.678 1.00 66.19 185 GLY A C 1
ATOM 1480 O O . GLY A 1 185 ? -25.984 3.690 12.962 1.00 66.19 185 GLY A O 1
ATOM 1481 N N . ILE A 1 186 ? -25.244 5.699 13.617 1.00 58.72 186 ILE A N 1
ATOM 1482 C CA . ILE A 1 186 ? -23.968 5.555 12.911 1.00 58.72 186 ILE A CA 1
ATOM 1483 C C . ILE A 1 186 ? -23.184 4.472 13.663 1.00 58.72 186 ILE A C 1
ATOM 1485 O O . ILE A 1 186 ? -23.078 4.583 14.882 1.00 58.72 186 ILE A O 1
ATOM 1489 N N . PRO A 1 187 ? -22.661 3.435 12.989 1.00 58.09 187 PRO A N 1
ATOM 1490 C CA . PRO A 1 187 ? -21.787 2.476 13.641 1.00 58.09 187 PRO A CA 1
ATOM 1491 C C . PRO A 1 187 ? -20.579 3.227 14.203 1.00 58.09 187 PRO A C 1
ATOM 1493 O O . PRO A 1 187 ? -19.824 3.848 13.450 1.00 58.09 187 PRO A O 1
ATOM 1496 N N . ASN A 1 188 ? -20.432 3.208 15.524 1.00 52.34 188 ASN A N 1
ATOM 1497 C CA . ASN A 1 188 ? -19.252 3.726 16.197 1.00 52.34 188 ASN A CA 1
ATOM 1498 C C . ASN A 1 188 ? -18.232 2.584 16.169 1.00 52.34 188 ASN A C 1
ATOM 1500 O O . ASN A 1 188 ? -18.477 1.549 16.788 1.00 52.34 188 ASN A O 1
ATOM 1504 N N . ALA A 1 189 ? -17.169 2.741 15.384 1.00 37.47 189 ALA A N 1
ATOM 1505 C CA . ALA A 1 189 ? -16.003 1.862 15.435 1.00 37.47 189 ALA A CA 1
ATOM 1506 C C . ALA A 1 189 ? -15.073 2.308 16.566 1.00 37.47 189 ALA A C 1
ATOM 1508 O O . ALA A 1 189 ? -14.932 3.544 16.734 1.00 37.47 189 ALA A O 1
#

Secondary structure (DSSP, 8-state):
-HHHHHHHHH----GGGGGHHHHHHHHHHHHHHHH--HHHHHHHHHHHHHHHHHHHT-SGGGGSGGGGGS--SS-HHHHHHHHHHHHHHHHHHHHHHHHHHHHH--S--S-SSHHHHHHHTTS--SSTTS----HHHHHHHHHHHHHHHHHHHHHHHHHHHHHHHH-HHHHHHHHHHHHHHHTTSPP--